Protein AF-0000000079014232 (afdb_homodimer)

Radius of gyration: 17.95 Å; Cα contacts (8 Å, |Δi|>4): 578; chains: 2; bounding box: 44×47×34 Å

Nearest PDB structures (foldseek):
  1jb4-assembly1_B  TM=9.261E-01  e=1.250E-11  Rattus norvegicus
  1jb5-assembly1_B  TM=9.280E-01  e=1.569E-11  Rattus norvegicus
  1jb2-assembly1_B  TM=9.301E-01  e=1.758E-11  Rattus norvegicus
  1ar0-assembly1_B  TM=9.435E-01  e=3.287E-11  Rattus norvegicus
  1ask-assembly1_B  TM=9.473E-01  e=4.126E-11  Rattus norvegicus

Organism: Lymnaea stagnalis (NCBI:txid6523)

Structure (mmCIF, N/CA/C/O backbone):
data_AF-0000000079014232-model_v1
#
loop_
_entity.id
_entity.type
_entity.pdbx_description
1 polymer 'Nuclear transport factor 2'
#
loop_
_atom_site.group_PDB
_atom_site.id
_atom_site.type_symbol
_atom_site.label_atom_id
_atom_site.label_alt_id
_atom_site.label_comp_id
_atom_site.label_asym_id
_atom_site.label_entity_id
_atom_site.label_seq_id
_atom_site.pdbx_PDB_ins_code
_atom_site.Cartn_x
_atom_site.Cartn_y
_atom_site.Cartn_z
_atom_site.occupancy
_atom_site.B_iso_or_equiv
_atom_site.auth_seq_id
_atom_site.auth_comp_id
_atom_site.auth_asym_id
_atom_site.auth_atom_id
_atom_site.pdbx_PDB_model_num
ATOM 1 N N . MET A 1 1 ? 18.109 -5.434 8.656 1 91.31 1 MET A N 1
ATOM 2 C CA . MET A 1 1 ? 16.719 -5 8.82 1 91.31 1 MET A CA 1
ATOM 3 C C . MET A 1 1 ? 16.438 -4.629 10.273 1 91.31 1 MET A C 1
ATOM 5 O O . MET A 1 1 ? 16.953 -5.258 11.195 1 91.31 1 MET A O 1
ATOM 9 N N . ASN A 1 2 ? 15.672 -3.492 10.531 1 93.56 2 ASN A N 1
ATOM 10 C CA . ASN A 1 2 ? 15.328 -3.047 11.883 1 93.56 2 ASN A CA 1
ATOM 11 C C . ASN A 1 2 ? 14.344 -4.004 12.555 1 93.56 2 ASN A C 1
ATOM 13 O O . ASN A 1 2 ? 13.227 -4.191 12.07 1 93.56 2 ASN A O 1
ATOM 17 N N . PRO A 1 3 ? 14.758 -4.602 13.609 1 95.19 3 PRO A N 1
ATOM 18 C CA . PRO A 1 3 ? 13.875 -5.594 14.227 1 95.19 3 PRO A CA 1
ATOM 19 C C . PRO A 1 3 ? 12.633 -4.965 14.852 1 95.19 3 PRO A C 1
ATOM 21 O O . PRO A 1 3 ? 11.664 -5.672 15.156 1 95.19 3 PRO A O 1
ATOM 24 N N . ASN A 1 4 ? 12.609 -3.654 15.086 1 97.25 4 ASN A N 1
ATOM 25 C CA . ASN A 1 4 ? 11.484 -2.969 15.711 1 97.25 4 ASN A CA 1
ATOM 26 C C . ASN A 1 4 ? 10.555 -2.348 14.672 1 97.25 4 ASN A C 1
ATOM 28 O O . ASN A 1 4 ? 9.82 -1.407 14.977 1 97.25 4 ASN A O 1
ATOM 32 N N . PHE A 1 5 ? 10.656 -2.857 13.422 1 98.19 5 PHE A N 1
ATOM 33 C CA . PHE A 1 5 ? 9.953 -2.254 12.297 1 98.19 5 PHE A CA 1
ATOM 34 C C . PHE A 1 5 ? 8.461 -2.139 12.594 1 98.19 5 PHE A C 1
ATOM 36 O O . PHE A 1 5 ? 7.828 -1.138 12.25 1 98.19 5 PHE A O 1
ATOM 43 N N . ASP A 1 6 ? 7.867 -3.166 13.234 1 98.38 6 ASP A N 1
ATOM 44 C CA . ASP A 1 6 ? 6.426 -3.205 13.461 1 98.38 6 ASP A CA 1
ATOM 45 C C . ASP A 1 6 ? 5.996 -2.121 14.445 1 98.38 6 ASP A C 1
ATOM 47 O O . ASP A 1 6 ? 5.039 -1.387 14.195 1 98.38 6 ASP A O 1
ATOM 51 N N . VAL A 1 7 ? 6.656 -1.997 15.555 1 98.19 7 VAL A N 1
ATOM 52 C CA . VAL A 1 7 ? 6.367 -0.986 16.562 1 98.19 7 VAL A CA 1
ATOM 53 C C . VAL A 1 7 ? 6.602 0.407 15.984 1 98.19 7 VAL A C 1
ATOM 55 O O . VAL A 1 7 ? 5.785 1.312 16.172 1 98.19 7 VAL A O 1
ATOM 58 N N . ILE A 1 8 ? 7.68 0.581 15.227 1 97.94 8 ILE A N 1
ATOM 59 C CA . ILE A 1 8 ? 8.016 1.855 14.609 1 97.94 8 ILE A CA 1
ATOM 60 C C . ILE A 1 8 ? 6.906 2.275 13.648 1 97.94 8 ILE A C 1
ATOM 62 O O . ILE A 1 8 ? 6.43 3.41 13.703 1 97.94 8 ILE A O 1
ATOM 66 N N . GLY A 1 9 ? 6.512 1.363 12.766 1 98.69 9 GLY A N 1
ATOM 67 C CA . GLY A 1 9 ? 5.465 1.672 11.812 1 98.69 9 GLY A CA 1
ATOM 68 C C . GLY A 1 9 ? 4.148 2.053 12.461 1 98.69 9 GLY A C 1
ATOM 69 O O . GLY A 1 9 ? 3.527 3.049 12.086 1 98.69 9 GLY A O 1
ATOM 70 N N . LYS A 1 10 ? 3.729 1.274 13.453 1 98.69 10 LYS A N 1
ATOM 71 C CA . LYS A 1 10 ? 2.449 1.504 14.117 1 98.69 10 LYS A CA 1
ATOM 72 C C . LYS A 1 10 ? 2.461 2.814 14.898 1 98.69 10 LYS A C 1
ATOM 74 O O . LYS A 1 10 ? 1.479 3.559 14.891 1 98.69 10 LYS A O 1
ATOM 79 N N . GLN A 1 11 ? 3.506 3.1 15.531 1 98.25 11 GLN A N 1
ATOM 80 C CA . GLN A 1 11 ? 3.641 4.367 16.234 1 98.25 11 GLN A CA 1
ATOM 81 C C . GLN A 1 11 ? 3.646 5.547 15.273 1 98.25 11 GLN A C 1
ATOM 83 O O . GLN A 1 11 ? 3.021 6.574 15.531 1 98.25 11 GLN A O 1
ATOM 88 N N . PHE A 1 12 ? 4.391 5.387 14.188 1 98.56 12 PHE A N 1
ATOM 89 C CA . PHE A 1 12 ? 4.414 6.414 13.156 1 98.56 12 PHE A CA 1
ATOM 90 C C . PHE A 1 12 ? 3.004 6.73 12.672 1 98.56 12 PHE A C 1
ATOM 92 O O . PHE A 1 12 ? 2.631 7.898 12.555 1 98.56 12 PHE A O 1
ATOM 99 N N . VAL A 1 13 ? 2.229 5.695 12.375 1 98.75 13 VAL A N 1
ATOM 100 C CA . VAL A 1 13 ? 0.882 5.855 11.836 1 98.75 13 VAL A CA 1
ATOM 101 C C . VAL A 1 13 ? 0.023 6.645 12.82 1 98.75 13 VAL A C 1
ATOM 103 O O . VAL A 1 13 ? -0.701 7.562 12.43 1 98.75 13 VAL A O 1
ATOM 106 N N . GLU A 1 14 ? 0.095 6.281 14.031 1 98 14 GLU A N 1
ATOM 107 C CA . GLU A 1 14 ? -0.649 6.992 15.07 1 98 14 GLU A CA 1
ATOM 108 C C . GLU A 1 14 ? -0.283 8.469 15.094 1 98 14 GLU A C 1
ATOM 110 O O . GLU A 1 14 ? -1.164 9.336 15.141 1 98 14 GLU A O 1
ATOM 115 N N . GLN A 1 15 ? 0.944 8.734 15.062 1 97.44 15 GLN A N 1
ATOM 11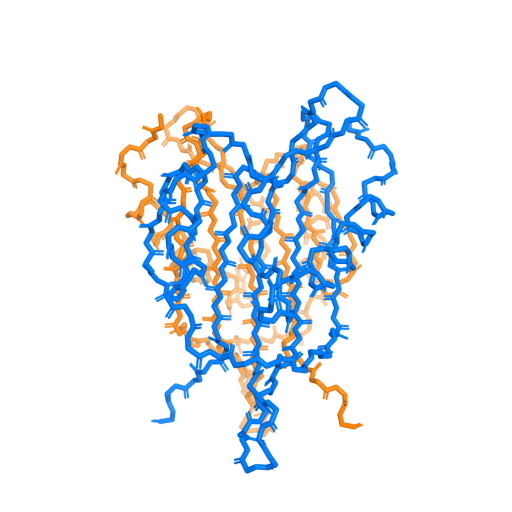6 C CA . GLN A 1 15 ? 1.413 10.117 15.094 1 97.44 15 GLN A CA 1
ATOM 117 C C . GLN A 1 15 ? 0.99 10.867 13.836 1 97.44 15 GLN A C 1
ATOM 119 O O . GLN A 1 15 ? 0.546 12.016 13.914 1 97.44 15 GLN A O 1
ATOM 124 N N . TYR A 1 16 ? 1.216 10.258 12.758 1 98.62 16 TYR A N 1
ATOM 125 C CA . TYR A 1 16 ? 0.914 10.883 11.477 1 98.62 16 TYR A CA 1
ATOM 126 C C . TYR A 1 16 ? -0.537 11.352 11.422 1 98.62 16 TYR A C 1
ATOM 128 O O . TYR A 1 16 ? -0.81 12.523 11.141 1 98.62 16 TYR A O 1
ATOM 136 N N . TYR A 1 17 ? -1.446 10.453 11.727 1 98.12 17 TYR A N 1
ATOM 137 C CA . TYR A 1 17 ? -2.855 10.797 11.57 1 98.12 17 TYR A CA 1
ATOM 138 C C . TYR A 1 17 ? -3.309 11.758 12.664 1 98.12 17 TYR A C 1
ATOM 140 O O . TYR A 1 17 ? -4.238 12.539 12.461 1 98.12 17 TYR A O 1
ATOM 148 N N . CYS A 1 18 ? -2.68 11.633 13.852 1 97.25 18 CYS A N 1
ATOM 149 C CA . CYS A 1 18 ? -2.963 12.609 14.891 1 97.25 18 CYS A CA 1
ATOM 150 C C . CYS A 1 18 ? -2.766 14.031 14.375 1 97.25 18 CYS A C 1
ATOM 152 O O . CYS A 1 18 ? -3.541 14.93 14.703 1 97.25 18 CYS A O 1
ATOM 154 N N . VAL A 1 19 ? -1.772 14.273 13.586 1 97.19 19 VAL A N 1
ATOM 155 C CA . VAL A 1 19 ? -1.47 15.578 13.008 1 97.19 19 VAL A CA 1
ATOM 156 C C . VAL A 1 19 ? -2.336 15.82 11.773 1 97.19 19 VAL A C 1
ATOM 158 O O . VAL A 1 19 ? -3.045 16.828 11.695 1 97.19 19 VAL A O 1
ATOM 161 N N . PHE A 1 20 ? -2.416 14.914 10.875 1 97.44 20 PHE A N 1
ATOM 162 C CA . PHE A 1 20 ? -3.051 15.07 9.57 1 97.44 20 PHE A CA 1
ATOM 163 C C . PHE A 1 20 ? -4.543 15.336 9.727 1 97.44 20 PHE A C 1
ATOM 165 O O . PHE A 1 20 ? -5.121 16.125 8.961 1 97.44 20 PHE A O 1
ATOM 172 N N . ASP A 1 21 ? -5.168 14.68 10.656 1 96 21 ASP A N 1
ATOM 173 C CA . ASP A 1 21 ? -6.625 14.703 10.734 1 96 21 ASP A CA 1
ATOM 174 C C . ASP A 1 21 ? -7.121 16 11.375 1 96 21 ASP A C 1
ATOM 176 O O . ASP A 1 21 ? -8.312 16.312 11.328 1 96 21 ASP A O 1
ATOM 180 N N . ASN A 1 22 ? -6.207 16.703 11.984 1 94.56 22 ASN A N 1
ATOM 181 C CA . ASN A 1 22 ? -6.531 18 12.57 1 94.56 22 ASN A CA 1
ATOM 182 C C . ASN A 1 22 ? -6.227 19.141 11.602 1 94.56 22 ASN A C 1
ATOM 184 O O . ASN A 1 22 ? -5.059 19.453 11.352 1 94.56 22 ASN A O 1
ATOM 188 N N . LYS A 1 23 ? -7.254 19.828 11.156 1 92.88 23 LYS A N 1
ATOM 189 C CA . LYS A 1 23 ? -7.121 20.875 10.141 1 92.88 23 LYS A CA 1
ATOM 190 C C . LYS A 1 23 ? -6.148 21.953 10.594 1 92.88 23 LYS A C 1
ATOM 192 O O . LYS A 1 23 ? -5.359 22.453 9.789 1 92.88 23 LYS A O 1
ATOM 197 N N . GLU A 1 24 ? -6.152 22.328 11.82 1 93.75 24 GLU A N 1
ATOM 198 C CA . GLU A 1 24 ? -5.363 23.438 12.344 1 93.75 24 GLU A CA 1
ATOM 199 C C . GLU A 1 24 ? -3.869 23.156 12.234 1 93.75 24 GLU A C 1
ATOM 201 O O . GLU A 1 24 ? -3.064 24.078 12.102 1 93.75 24 GLU A O 1
ATOM 206 N N . ILE A 1 25 ? -3.488 21.891 12.266 1 95.25 25 ILE A N 1
ATOM 207 C CA . ILE A 1 25 ? -2.062 21.578 12.297 1 95.25 25 ILE A CA 1
ATOM 208 C C . ILE A 1 25 ? -1.721 20.625 11.156 1 95.25 25 ILE A C 1
ATOM 210 O O . ILE A 1 25 ? -0.58 20.172 11.039 1 95.25 25 ILE A O 1
ATOM 214 N N . ARG A 1 26 ? -2.578 20.312 10.219 1 96.25 26 ARG A N 1
ATOM 215 C CA . ARG A 1 26 ? -2.406 19.344 9.148 1 96.25 26 ARG A CA 1
ATOM 216 C C . ARG A 1 26 ? -1.163 19.656 8.312 1 96.25 26 ARG A C 1
ATOM 218 O O . ARG A 1 26 ? -0.419 18.75 7.941 1 96.25 26 ARG A O 1
ATOM 225 N N . GLY A 1 27 ? -0.954 20.875 8.078 1 94.38 27 GLY A N 1
ATOM 226 C CA . GLY A 1 27 ? 0.2 21.266 7.285 1 94.38 27 GLY A CA 1
ATOM 227 C C . GLY A 1 27 ? 1.521 20.859 7.906 1 94.38 27 GLY A C 1
ATOM 228 O O . GLY A 1 27 ? 2.531 20.734 7.211 1 94.38 27 GLY A O 1
ATOM 229 N N . GLN A 1 28 ? 1.52 20.578 9.227 1 95.12 28 GLN A N 1
ATOM 230 C CA . GLN A 1 28 ? 2.734 20.234 9.953 1 95.12 28 GLN A CA 1
ATOM 231 C C . GLN A 1 28 ? 3.213 18.828 9.602 1 95.12 28 GLN A C 1
ATOM 233 O O . GLN A 1 28 ? 4.348 18.469 9.898 1 95.12 28 GLN A O 1
ATOM 238 N N . VAL A 1 29 ? 2.383 18 8.93 1 97.31 29 VAL A N 1
ATOM 239 C CA . VAL A 1 29 ? 2.838 16.672 8.57 1 97.31 29 VAL A CA 1
ATOM 240 C C . VAL A 1 29 ? 4.012 16.766 7.598 1 97.31 29 VAL A C 1
ATOM 242 O O . VAL A 1 29 ? 4.789 15.82 7.453 1 97.31 29 VAL A O 1
ATOM 245 N N . ALA A 1 30 ? 4.125 17.891 6.898 1 96.44 30 ALA A N 1
ATOM 246 C CA . ALA A 1 30 ? 5.168 18.078 5.891 1 96.44 30 ALA A CA 1
ATOM 247 C C . ALA A 1 30 ? 6.555 17.859 6.484 1 96.44 30 ALA A C 1
ATOM 249 O O . ALA A 1 30 ? 7.461 17.375 5.801 1 96.44 30 ALA A O 1
ATOM 250 N N . VAL A 1 31 ? 6.75 18.172 7.727 1 95.12 31 VAL A N 1
ATOM 251 C CA . VAL A 1 31 ? 8.055 18.078 8.367 1 95.12 31 VAL A CA 1
ATOM 252 C C . VAL A 1 31 ? 8.461 16.625 8.516 1 95.12 31 VAL A C 1
ATOM 254 O O . VAL A 1 31 ? 9.633 16.312 8.734 1 95.12 31 VAL A O 1
ATOM 257 N N . MET A 1 32 ? 7.5 15.672 8.406 1 97.81 32 MET A N 1
ATOM 258 C CA . MET A 1 32 ? 7.777 14.242 8.516 1 97.81 32 MET A CA 1
ATOM 259 C C . MET A 1 32 ? 8.359 13.703 7.211 1 97.81 32 MET A C 1
ATOM 261 O O . MET A 1 32 ? 8.883 12.586 7.172 1 97.81 32 MET A O 1
ATOM 265 N N . TYR A 1 33 ? 8.281 14.469 6.148 1 98.44 33 TYR A N 1
ATOM 266 C CA . TYR A 1 33 ? 8.734 14.031 4.832 1 98.44 33 TYR A CA 1
ATOM 267 C C . TYR A 1 33 ? 10.188 14.43 4.602 1 98.44 33 TYR A C 1
ATOM 269 O O . TYR A 1 33 ? 10.648 15.453 5.109 1 98.44 33 TYR A O 1
ATOM 277 N N . HIS A 1 34 ? 10.875 13.57 3.895 1 97.19 34 HIS A N 1
ATOM 278 C CA . HIS A 1 34 ? 12.188 14 3.439 1 97.19 34 HIS A CA 1
ATOM 279 C C . HIS A 1 34 ? 12.102 15.312 2.666 1 97.19 34 HIS A C 1
ATOM 281 O O . HIS A 1 34 ? 11.234 15.469 1.804 1 97.19 34 HIS A O 1
ATOM 287 N N . PRO A 1 35 ? 13 16.188 2.91 1 95.12 35 PRO A N 1
ATOM 288 C CA . PRO A 1 35 ? 12.844 17.562 2.396 1 95.12 35 PRO A CA 1
ATOM 289 C C . PRO A 1 35 ? 12.812 17.609 0.872 1 95.12 35 PRO A C 1
ATOM 291 O O . PRO A 1 35 ? 12 18.328 0.291 1 95.12 35 PRO A O 1
ATOM 294 N N . SER A 1 36 ? 13.68 16.844 0.201 1 95.5 36 SER A N 1
ATOM 295 C CA . SER A 1 36 ? 13.805 17.016 -1.243 1 95.5 36 SER A CA 1
ATOM 296 C C . SER A 1 36 ? 13.328 15.773 -1.989 1 95.5 36 SER A C 1
ATOM 298 O O . SER A 1 36 ? 12.828 15.875 -3.111 1 95.5 36 SER A O 1
ATOM 300 N N . GLU A 1 37 ? 13.367 14.602 -1.36 1 95.5 37 GLU A N 1
ATOM 301 C CA . GLU A 1 37 ? 13.227 13.375 -2.137 1 95.5 37 GLU A CA 1
ATOM 302 C C . GLU A 1 37 ? 11.859 12.734 -1.908 1 95.5 37 GLU A C 1
ATOM 304 O O . GLU A 1 37 ? 11.516 11.75 -2.568 1 95.5 37 GLU A O 1
ATOM 309 N N . ALA A 1 38 ? 11.109 13.211 -0.944 1 98.06 38 ALA A N 1
ATOM 310 C CA . ALA A 1 38 ? 9.828 12.578 -0.638 1 98.06 38 ALA A CA 1
ATOM 311 C C . ALA A 1 38 ? 8.859 12.695 -1.815 1 98.06 38 ALA A C 1
ATOM 313 O O . ALA A 1 38 ? 8.805 13.734 -2.477 1 98.06 38 ALA A O 1
ATOM 314 N N . LEU A 1 39 ? 8.156 11.648 -2.07 1 98.56 39 LEU A N 1
ATOM 315 C CA . LEU A 1 39 ? 7.117 11.609 -3.096 1 98.56 39 LEU A CA 1
ATOM 316 C C . LEU A 1 39 ? 5.762 11.281 -2.482 1 98.56 39 LEU A C 1
ATOM 318 O O . LEU A 1 39 ? 5.613 10.273 -1.788 1 98.56 39 LEU A O 1
ATOM 322 N N . LEU A 1 40 ? 4.797 12.148 -2.682 1 98.62 40 LEU A N 1
ATOM 323 C CA . LEU A 1 40 ? 3.408 11.922 -2.295 1 98.62 40 LEU A CA 1
ATOM 324 C C . LEU A 1 40 ? 2.529 11.711 -3.523 1 98.62 40 LEU A C 1
ATOM 326 O O . LEU A 1 40 ? 2.609 12.477 -4.488 1 98.62 40 LEU A O 1
ATOM 330 N N . THR A 1 41 ? 1.812 10.641 -3.615 1 98.81 41 THR A N 1
ATOM 331 C CA . THR A 1 41 ? 0.664 10.484 -4.504 1 98.81 41 THR A CA 1
ATOM 332 C C . THR A 1 41 ? -0.642 10.562 -3.717 1 98.81 41 THR A C 1
ATOM 334 O O . THR A 1 41 ? -0.92 9.695 -2.881 1 98.81 41 THR A O 1
ATOM 337 N N . PHE A 1 42 ? -1.373 11.641 -3.934 1 98.12 42 PHE A N 1
ATOM 338 C CA . PHE A 1 42 ? -2.645 11.859 -3.252 1 98.12 42 PHE A CA 1
ATOM 339 C C . PHE A 1 42 ? -3.805 11.797 -4.238 1 98.12 42 PHE A C 1
ATOM 341 O O . PHE A 1 42 ? -3.984 12.703 -5.055 1 98.12 42 PHE A O 1
ATOM 348 N N . GLU A 1 43 ? -4.57 10.695 -4.184 1 96.75 43 GLU A N 1
ATOM 349 C CA . GLU A 1 43 ? -5.691 10.484 -5.098 1 96.75 43 GLU A CA 1
ATOM 350 C C . GLU A 1 43 ? -5.254 10.617 -6.551 1 96.75 43 GLU A C 1
ATOM 352 O O . GLU A 1 43 ? -5.91 11.289 -7.344 1 96.75 43 GLU A O 1
ATOM 357 N N . GLY A 1 44 ? -4.082 10.023 -6.777 1 97.44 44 GLY A N 1
ATOM 358 C CA . GLY A 1 44 ? -3.617 9.922 -8.148 1 97.44 44 GLY A CA 1
ATOM 359 C C . GLY A 1 44 ? -2.729 11.078 -8.562 1 97.44 44 GLY A C 1
ATOM 360 O O . GLY A 1 44 ? -2.055 11.016 -9.594 1 97.44 44 GLY A O 1
ATOM 361 N N . GLN A 1 45 ? -2.676 12.133 -7.801 1 97.81 45 GLN A N 1
ATOM 362 C CA . GLN A 1 45 ? -1.827 13.281 -8.102 1 97.81 45 GLN A CA 1
ATOM 363 C C . GLN A 1 45 ? -0.493 13.188 -7.371 1 97.81 45 GLN A C 1
ATOM 365 O O . GLN A 1 45 ? -0.456 12.891 -6.172 1 97.81 45 GLN A O 1
ATOM 370 N N . GLN A 1 46 ? 0.537 13.539 -8.117 1 98.06 46 GLN A N 1
ATOM 371 C CA . GLN A 1 46 ? 1.87 13.352 -7.551 1 98.06 46 GLN A CA 1
ATOM 372 C C . GLN A 1 46 ? 2.498 14.688 -7.16 1 98.06 46 GLN A C 1
ATOM 374 O O . GLN A 1 46 ? 2.355 15.68 -7.875 1 98.06 46 GLN A O 1
ATOM 379 N N . PHE A 1 47 ? 3.201 14.688 -6.027 1 98.06 47 PHE A N 1
ATOM 380 C CA . PHE A 1 47 ? 3.92 15.828 -5.473 1 98.06 47 PHE A CA 1
ATOM 381 C C . PHE A 1 47 ? 5.289 15.406 -4.957 1 98.06 47 PHE A C 1
ATOM 383 O O . PHE A 1 47 ? 5.43 14.344 -4.359 1 98.06 47 PHE A O 1
ATOM 390 N N . GLN A 1 48 ? 6.211 16.203 -5.188 1 97.12 48 GLN A N 1
ATOM 391 C CA . GLN A 1 48 ? 7.559 15.883 -4.734 1 97.12 48 GLN A CA 1
ATOM 392 C C . GLN A 1 48 ? 8.133 17 -3.877 1 97.12 48 GLN A C 1
ATOM 394 O O . GLN A 1 48 ? 8.047 18.172 -4.242 1 97.12 48 GLN A O 1
ATOM 399 N N . GLY A 1 49 ? 8.695 16.578 -2.76 1 96.81 49 GLY A N 1
ATOM 400 C CA . GLY A 1 49 ? 9.344 17.531 -1.886 1 96.81 49 GLY A CA 1
ATOM 401 C C . GLY A 1 49 ? 8.398 18.172 -0.893 1 96.81 49 GLY A C 1
ATOM 402 O O . GLY A 1 49 ? 7.191 18.25 -1.138 1 96.81 49 GLY A O 1
ATOM 403 N N . ILE A 1 50 ? 8.984 18.688 0.129 1 96.69 50 ILE A N 1
ATOM 404 C CA . ILE A 1 50 ? 8.234 19.156 1.286 1 96.69 50 ILE A CA 1
ATOM 405 C C . ILE A 1 50 ? 7.379 20.359 0.892 1 96.69 50 ILE A C 1
ATOM 407 O O . ILE A 1 50 ? 6.266 20.531 1.394 1 96.69 50 ILE A O 1
ATOM 411 N N . GLU A 1 51 ? 7.902 21.25 0.04 1 96.31 51 GLU A N 1
ATOM 412 C CA . GLU A 1 51 ? 7.156 22.453 -0.338 1 96.31 51 GLU A CA 1
ATOM 413 C C . GLU A 1 51 ? 5.871 22.078 -1.081 1 96.31 51 GLU A C 1
ATOM 415 O O . GLU A 1 51 ? 4.789 22.562 -0.734 1 96.31 51 GLU A O 1
ATOM 420 N N . ALA A 1 52 ? 6.016 21.266 -2.098 1 97.31 52 ALA A N 1
ATOM 421 C CA . ALA A 1 52 ? 4.852 20.844 -2.873 1 97.31 52 ALA A CA 1
ATOM 422 C C . ALA A 1 52 ? 3.859 20.078 -1.999 1 97.31 52 ALA A C 1
ATOM 424 O O . ALA A 1 52 ? 2.646 20.266 -2.127 1 97.31 52 ALA A O 1
ATOM 425 N N . ILE A 1 53 ? 4.359 19.219 -1.102 1 97.75 53 ILE A N 1
ATOM 426 C CA . ILE A 1 53 ? 3.52 18.406 -0.224 1 97.75 53 ILE A CA 1
ATOM 427 C C . ILE A 1 53 ? 2.791 19.312 0.77 1 97.7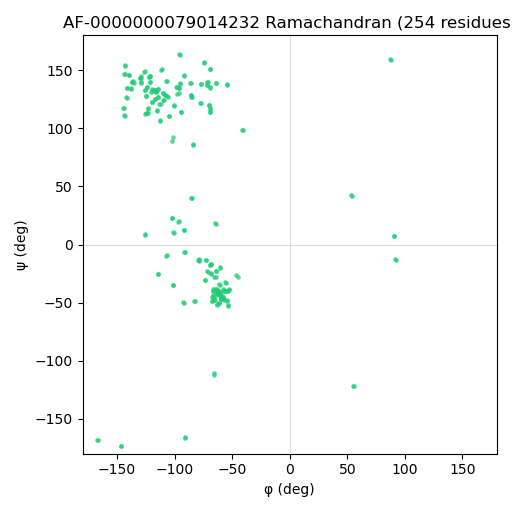5 53 ILE A C 1
ATOM 429 O O . ILE A 1 53 ? 1.583 19.172 0.975 1 97.75 53 ILE A O 1
ATOM 433 N N . ALA A 1 54 ? 3.486 20.25 1.362 1 96.38 54 ALA A N 1
ATOM 434 C CA . ALA A 1 54 ? 2.877 21.219 2.285 1 96.38 54 ALA A CA 1
ATOM 435 C C . ALA A 1 54 ? 1.758 22 1.604 1 96.38 54 ALA A C 1
ATOM 437 O O . ALA A 1 54 ? 0.688 22.188 2.186 1 96.38 54 ALA A O 1
ATOM 438 N N . GLU A 1 55 ? 2.035 22.438 0.409 1 96.06 55 GLU A N 1
ATOM 439 C CA . GLU A 1 55 ? 1.026 23.188 -0.339 1 96.06 55 GLU A CA 1
ATOM 440 C C . GLU A 1 55 ? -0.214 22.328 -0.594 1 96.06 55 GLU A C 1
ATOM 442 O O . GLU A 1 55 ? -1.341 22.812 -0.456 1 96.06 55 GLU A O 1
ATOM 447 N N . LYS A 1 56 ? -0.003 21.125 -0.959 1 96.44 56 LYS A N 1
ATOM 448 C CA . LYS A 1 56 ? -1.138 20.219 -1.177 1 96.44 56 LYS A CA 1
ATOM 449 C C . LYS A 1 56 ? -1.956 20.062 0.1 1 96.44 56 LYS A C 1
ATOM 451 O O . LYS A 1 56 ? -3.188 20.078 0.061 1 96.44 56 LYS A O 1
ATOM 456 N N . MET A 1 57 ? -1.33 19.922 1.269 1 95.25 57 MET A N 1
ATOM 457 C CA . MET A 1 57 ? -2.008 19.719 2.547 1 95.25 57 MET A CA 1
ATOM 458 C C . MET A 1 57 ? -2.908 20.906 2.869 1 95.25 57 MET A C 1
ATOM 460 O O . MET A 1 57 ? -3.992 20.734 3.43 1 95.25 57 MET A O 1
ATOM 464 N N . LYS A 1 58 ? -2.455 22.031 2.453 1 92.12 58 LYS A N 1
ATOM 465 C CA . LYS A 1 58 ? -3.201 23.25 2.734 1 92.12 58 LYS A CA 1
ATOM 466 C C . LYS A 1 58 ? -4.473 23.328 1.896 1 92.12 58 LYS A C 1
ATOM 468 O O . LYS A 1 58 ? -5.426 24.016 2.262 1 92.12 58 LYS A O 1
ATOM 473 N N . THR A 1 59 ? -4.445 22.625 0.833 1 92.69 59 THR A N 1
ATOM 474 C CA . THR A 1 59 ? -5.562 22.75 -0.096 1 92.69 59 THR A CA 1
ATOM 475 C C . THR A 1 59 ? -6.641 21.719 0.213 1 92.69 59 THR A C 1
ATOM 477 O O . THR A 1 59 ? -7.707 21.734 -0.406 1 92.69 59 THR A O 1
ATOM 480 N N . ILE A 1 60 ? -6.395 20.844 1.094 1 90.44 60 ILE A N 1
ATOM 481 C CA . ILE A 1 60 ? -7.395 19.828 1.444 1 90.44 60 ILE A CA 1
ATOM 482 C C . ILE A 1 60 ? -8.555 20.5 2.182 1 90.44 60 ILE A C 1
ATOM 484 O O . ILE A 1 60 ? -8.383 21 3.295 1 90.44 60 ILE A O 1
ATOM 488 N N . PRO A 1 61 ? -9.75 20.516 1.587 1 85.12 61 PRO A N 1
ATOM 489 C CA . PRO A 1 61 ? -10.891 21.266 2.137 1 85.12 61 PRO A CA 1
ATOM 490 C C . PRO A 1 61 ? -11.664 20.469 3.184 1 85.12 61 PRO A C 1
ATOM 492 O O . PRO A 1 61 ? -12.891 20.344 3.09 1 85.12 61 PRO A O 1
ATOM 495 N N . ILE A 1 62 ? -11.055 19.781 3.994 1 86.75 62 ILE A N 1
ATOM 496 C CA . ILE A 1 62 ? -11.688 18.984 5.035 1 86.75 62 ILE A CA 1
ATOM 497 C C . ILE A 1 62 ? -11.312 19.531 6.41 1 86.75 62 ILE A C 1
ATOM 499 O O . ILE A 1 62 ? -10.141 19.812 6.672 1 86.75 62 ILE A O 1
ATOM 503 N N . ASP A 1 63 ? -12.281 19.766 7.129 1 87.19 63 ASP A N 1
ATOM 504 C CA . ASP A 1 63 ? -12 20.188 8.5 1 87.19 63 ASP A CA 1
ATOM 505 C C . ASP A 1 63 ? -11.344 19.062 9.305 1 87.19 63 ASP A C 1
ATOM 507 O O . ASP A 1 63 ? -10.273 18.578 8.938 1 87.19 63 ASP A O 1
ATOM 511 N N . ASN A 1 64 ? -12.102 18.578 10.273 1 87.69 64 ASN A N 1
ATOM 512 C CA . ASN A 1 64 ? -11.562 17.469 11.055 1 87.69 64 ASN A CA 1
ATOM 513 C C . ASN A 1 64 ? -12.055 16.125 10.523 1 87.69 64 ASN A C 1
ATOM 515 O O . ASN A 1 64 ? -13.227 15.977 10.164 1 87.69 64 ASN A O 1
ATOM 519 N N . MET A 1 65 ? -11.039 15.32 10.367 1 90.81 65 MET A N 1
ATOM 520 C CA . MET A 1 65 ? -11.336 13.984 9.859 1 90.81 65 MET A CA 1
ATOM 521 C C . MET A 1 65 ? -11.398 12.977 10.992 1 90.81 65 MET A C 1
ATOM 523 O O . MET A 1 65 ? -10.57 13 11.906 1 90.81 65 MET A O 1
ATOM 527 N N . PHE A 1 66 ? -12.422 12.164 10.906 1 93 66 PHE A N 1
ATOM 528 C CA . PHE A 1 66 ? -12.516 11.016 11.805 1 93 66 PHE A CA 1
ATOM 529 C C . PHE A 1 66 ? -12.07 9.742 11.102 1 93 66 PHE A C 1
ATOM 531 O O . PHE A 1 66 ? -12.648 9.352 10.086 1 93 66 PHE A O 1
ATOM 538 N N . ARG A 1 67 ? -11.062 9.188 11.688 1 95.19 67 ARG A N 1
ATOM 539 C CA . ARG A 1 67 ? -10.445 8.031 11.047 1 95.19 67 ARG A CA 1
ATOM 540 C C . ARG A 1 67 ? -10.5 6.809 11.961 1 95.19 67 ARG A C 1
ATOM 542 O O . ARG A 1 67 ? -10.289 6.922 13.164 1 95.19 67 ARG A O 1
ATOM 549 N N . GLN A 1 68 ? -10.938 5.738 11.414 1 95.56 68 GLN A N 1
ATOM 550 C CA . GLN A 1 68 ? -10.82 4.426 12.047 1 95.56 68 GLN A CA 1
ATOM 551 C C . GLN A 1 68 ? -9.859 3.527 11.281 1 95.56 68 GLN A C 1
ATOM 553 O O . GLN A 1 68 ? -10.07 3.248 10.102 1 95.56 68 GLN A O 1
ATOM 558 N N . ILE A 1 69 ? -8.844 3.102 11.984 1 97.62 69 ILE A N 1
ATOM 559 C CA . ILE A 1 69 ? -7.859 2.23 11.352 1 97.62 69 ILE A CA 1
ATOM 560 C C . ILE A 1 69 ? -8.328 0.778 11.438 1 97.62 69 ILE A C 1
ATOM 562 O O . ILE A 1 69 ? -8.711 0.307 12.516 1 97.62 69 ILE A O 1
ATOM 566 N N . THR A 1 70 ? -8.359 0.075 10.375 1 97.5 70 THR A N 1
ATOM 567 C CA . THR A 1 70 ? -8.719 -1.338 10.344 1 97.5 70 THR A CA 1
ATOM 568 C C . THR A 1 70 ? -7.477 -2.217 10.477 1 97.5 70 THR A C 1
ATOM 570 O O . THR A 1 70 ? -7.449 -3.143 11.289 1 97.5 70 THR A O 1
ATOM 573 N N . THR A 1 71 ? -6.453 -2 9.711 1 98.12 71 THR A N 1
ATOM 574 C CA . THR A 1 71 ? -5.219 -2.773 9.773 1 98.12 71 THR A CA 1
ATOM 575 C C . THR A 1 71 ? -4.008 -1.881 9.531 1 98.12 71 THR A C 1
ATOM 577 O O . THR A 1 71 ? -4.105 -0.867 8.836 1 98.12 71 THR A O 1
ATOM 580 N N . ILE A 1 72 ? -2.918 -2.166 10.141 1 98.75 72 ILE A N 1
ATOM 581 C CA . ILE A 1 72 ? -1.58 -1.66 9.852 1 98.75 72 ILE A CA 1
ATOM 582 C C . ILE A 1 72 ? -0.621 -2.828 9.633 1 98.75 72 ILE A C 1
ATOM 584 O O . ILE A 1 72 ? -0.386 -3.625 10.547 1 98.75 72 ILE A O 1
ATOM 588 N N . ASP A 1 73 ? -0.119 -3.012 8.438 1 98.88 73 ASP A N 1
ATOM 589 C CA . ASP A 1 73 ? 0.887 -4.023 8.133 1 98.88 73 ASP A CA 1
ATOM 590 C C . ASP A 1 73 ? 2.246 -3.385 7.855 1 98.88 73 ASP A C 1
ATOM 592 O O . ASP A 1 73 ? 2.352 -2.463 7.047 1 98.88 73 ASP A O 1
ATOM 596 N N . CYS A 1 74 ? 3.262 -3.879 8.547 1 98.88 74 CYS A N 1
ATOM 597 C CA . CYS A 1 74 ? 4.602 -3.322 8.391 1 98.88 74 CYS A CA 1
ATOM 598 C C . CYS A 1 74 ? 5.59 -4.391 7.949 1 98.88 74 CYS A C 1
ATOM 600 O O . CYS A 1 74 ? 5.477 -5.551 8.352 1 98.88 74 CYS A O 1
ATOM 602 N N . GLN A 1 75 ? 6.492 -4.031 7.145 1 98.81 75 GLN A N 1
ATOM 603 C CA . GLN A 1 75 ? 7.648 -4.84 6.773 1 98.81 75 GLN A CA 1
ATOM 604 C C . GLN A 1 75 ? 8.945 -4.043 6.91 1 98.81 75 GLN A C 1
ATOM 606 O O . GLN A 1 75 ? 8.984 -2.854 6.594 1 98.81 75 GLN A O 1
ATOM 611 N N . PRO A 1 76 ? 9.984 -4.688 7.328 1 98.5 76 PRO A N 1
ATOM 612 C CA . PRO A 1 76 ? 11.281 -4.008 7.363 1 98.5 76 PRO A CA 1
ATOM 613 C C . PRO A 1 76 ? 11.922 -3.893 5.98 1 98.5 76 PRO A C 1
ATOM 615 O O . PRO A 1 76 ? 11.812 -4.812 5.168 1 98.5 76 PRO A O 1
ATOM 618 N N . THR A 1 77 ? 12.484 -2.775 5.703 1 97.25 77 THR A N 1
ATOM 619 C CA . THR A 1 77 ? 13.258 -2.643 4.477 1 97.25 77 THR A CA 1
ATOM 620 C C . THR A 1 77 ? 14.742 -2.871 4.75 1 97.25 77 THR A C 1
ATOM 622 O O . THR A 1 77 ? 15.18 -2.836 5.898 1 97.25 77 THR A O 1
ATOM 625 N N . MET A 1 78 ? 15.492 -3.1 3.717 1 93.25 78 MET A N 1
ATOM 626 C CA . MET A 1 78 ? 16.891 -3.508 3.832 1 93.25 78 MET A CA 1
ATOM 627 C C . MET A 1 78 ? 17.75 -2.371 4.379 1 93.25 78 MET A C 1
ATOM 629 O O . MET A 1 78 ? 18.781 -2.613 5.008 1 93.25 78 MET A O 1
ATOM 633 N N . ASP A 1 79 ? 17.375 -1.157 4.223 1 94.5 79 ASP A N 1
ATOM 634 C CA . ASP A 1 79 ? 18.156 -0.009 4.648 1 94.5 79 ASP A CA 1
ATOM 635 C C . ASP A 1 79 ? 17.781 0.425 6.066 1 94.5 79 ASP A C 1
ATOM 637 O O . ASP A 1 79 ? 18.125 1.528 6.492 1 94.5 79 ASP A O 1
ATOM 641 N N . GLY A 1 80 ? 17.047 -0.41 6.746 1 95.75 80 GLY A N 1
ATOM 642 C CA . GLY A 1 80 ? 16.688 -0.112 8.125 1 95.75 80 GLY A CA 1
ATOM 643 C C . GLY A 1 80 ? 15.383 0.66 8.25 1 95.75 80 GLY A C 1
ATOM 644 O O . GLY A 1 80 ? 15.031 1.117 9.336 1 95.75 80 GLY A O 1
ATOM 645 N N . GLY A 1 81 ? 14.711 0.812 7.152 1 97.88 81 GLY A N 1
ATOM 646 C CA . GLY A 1 81 ? 13.445 1.517 7.125 1 97.88 81 GLY A CA 1
ATOM 647 C C . GLY A 1 81 ? 12.25 0.603 7.336 1 97.88 81 GLY A C 1
ATOM 648 O O . GLY A 1 81 ? 12.391 -0.496 7.875 1 97.88 81 GLY A O 1
ATOM 649 N N . VAL A 1 82 ? 11.102 1.148 7.043 1 98.75 82 VAL A N 1
ATOM 650 C CA . VAL A 1 82 ? 9.852 0.417 7.238 1 98.75 82 VAL A CA 1
ATOM 651 C C . VAL A 1 82 ? 8.891 0.717 6.086 1 98.75 82 VAL A C 1
ATOM 653 O O . VAL A 1 82 ? 8.672 1.88 5.742 1 98.75 82 VAL A O 1
ATOM 656 N N . LEU A 1 83 ? 8.406 -0.308 5.434 1 98.88 83 LEU A N 1
ATOM 657 C CA . LEU A 1 83 ? 7.219 -0.227 4.582 1 98.88 83 LEU A CA 1
ATOM 658 C C . LEU A 1 83 ? 5.949 -0.388 5.406 1 98.88 83 LEU A C 1
ATOM 660 O O . LEU A 1 83 ? 5.824 -1.332 6.191 1 98.88 83 LEU A O 1
ATOM 664 N N . VAL A 1 84 ? 5.043 0.558 5.27 1 98.94 84 VAL A N 1
ATOM 665 C CA . VAL A 1 84 ? 3.814 0.562 6.059 1 98.94 84 VAL A CA 1
ATOM 666 C C . VAL A 1 84 ? 2.604 0.616 5.129 1 98.94 84 VAL A C 1
ATOM 668 O O . VAL A 1 84 ? 2.541 1.454 4.227 1 98.94 84 VAL A O 1
ATOM 671 N N . ASN A 1 85 ? 1.675 -0.264 5.285 1 98.88 85 ASN A N 1
ATOM 672 C CA . ASN A 1 85 ? 0.382 -0.204 4.613 1 98.88 85 ASN A CA 1
ATOM 673 C C . ASN A 1 85 ? -0.764 -0.061 5.609 1 98.88 85 ASN A C 1
ATOM 675 O O . ASN A 1 85 ? -0.885 -0.859 6.543 1 98.88 85 ASN A O 1
ATOM 679 N N . VAL A 1 86 ? -1.55 0.944 5.41 1 98.81 86 VAL A N 1
ATOM 680 C CA . VAL A 1 86 ? -2.67 1.233 6.297 1 98.81 86 VAL A CA 1
ATOM 681 C C . VAL A 1 86 ? -3.986 1.086 5.535 1 98.81 86 VAL A C 1
ATOM 683 O O . VAL A 1 86 ? -4.129 1.604 4.426 1 98.81 86 VAL A O 1
ATOM 686 N N . ILE A 1 87 ? -4.918 0.383 6.09 1 98.38 87 ILE A N 1
ATOM 687 C CA . ILE A 1 87 ? -6.297 0.308 5.613 1 98.38 87 ILE A CA 1
ATOM 688 C C . ILE A 1 87 ? -7.242 0.815 6.699 1 98.38 87 ILE A C 1
ATOM 690 O O . ILE A 1 87 ? -7.086 0.482 7.875 1 98.38 87 ILE A O 1
ATOM 694 N N . GLY A 1 88 ? -8.156 1.643 6.328 1 97.56 88 GLY A N 1
ATOM 695 C CA . GLY A 1 88 ? -9.133 2.152 7.273 1 97.56 88 GLY A CA 1
ATOM 696 C C . GLY A 1 88 ? -10.297 2.854 6.605 1 97.56 88 GLY A C 1
ATOM 697 O O . GLY A 1 88 ? -10.562 2.646 5.418 1 97.56 88 GLY A O 1
ATOM 698 N N . GLN A 1 89 ? -11.023 3.514 7.492 1 96.5 89 GLN A N 1
ATOM 699 C CA . GLN A 1 89 ? -12.148 4.328 7.055 1 96.5 89 GLN A CA 1
ATOM 700 C C . GLN A 1 89 ? -12.039 5.754 7.582 1 96.5 89 GLN A C 1
ATOM 702 O O . GLN A 1 89 ? -11.453 5.984 8.641 1 96.5 89 GLN A O 1
ATOM 707 N N . LEU A 1 90 ? -12.57 6.684 6.773 1 94.31 90 LEU A N 1
ATOM 708 C CA . LEU A 1 90 ? -12.539 8.07 7.215 1 94.31 90 LEU A CA 1
ATOM 709 C C . LEU A 1 90 ? -13.852 8.781 6.883 1 94.31 90 LEU A C 1
ATOM 711 O O . LEU A 1 90 ? -14.578 8.359 5.977 1 94.31 90 LEU A O 1
ATOM 715 N N . LYS A 1 91 ? -14.219 9.641 7.715 1 91.69 91 LYS A N 1
ATOM 716 C CA . LYS A 1 91 ? -15.383 10.492 7.543 1 91.69 91 LYS A CA 1
ATOM 717 C C . LYS A 1 91 ? -15.078 11.938 7.938 1 91.69 91 LYS A C 1
ATOM 719 O O . LYS A 1 91 ? -14.289 12.18 8.852 1 91.69 91 LYS A O 1
ATOM 724 N N . ASN A 1 92 ? -15.672 12.773 7.105 1 84 92 ASN A N 1
ATOM 725 C CA . ASN A 1 92 ? -15.539 14.172 7.504 1 84 92 ASN A CA 1
ATOM 726 C C . ASN A 1 92 ? -16.438 14.5 8.695 1 84 92 ASN A C 1
ATOM 728 O O . ASN A 1 92 ? -17.328 13.719 9.047 1 84 92 ASN A O 1
ATOM 732 N N . ASN A 1 93 ? -16.125 15.508 9.438 1 78 93 ASN A N 1
ATOM 733 C CA . ASN A 1 93 ? -16.812 15.922 10.664 1 78 93 ASN A CA 1
ATOM 734 C C . ASN A 1 93 ? -18.234 16.359 10.375 1 78 93 ASN A C 1
ATOM 736 O O . ASN A 1 93 ? -18.844 17.062 11.188 1 78 93 ASN A O 1
ATOM 740 N N . SER A 1 94 ? -18.75 15.984 9.234 1 75.56 94 SER A N 1
ATOM 741 C CA . SER A 1 94 ? -20.156 16.297 9.031 1 75.56 94 SER A CA 1
ATOM 742 C C . SER A 1 94 ? -21.016 15.047 9.141 1 75.56 94 SER A C 1
ATOM 744 O O . SER A 1 94 ? -20.625 13.969 8.695 1 75.56 94 SER A O 1
ATOM 746 N N . GLU A 1 95 ? -22.031 15.156 9.992 1 69.5 95 GLU A N 1
ATOM 747 C CA . GLU A 1 95 ? -22.938 14.047 10.273 1 69.5 95 GLU A CA 1
ATOM 748 C C . GLU A 1 95 ? -23.406 13.367 8.992 1 69.5 95 GLU A C 1
ATOM 750 O O . GLU A 1 95 ? -23.656 12.156 8.977 1 69.5 95 GLU A O 1
ATOM 755 N N . ASN A 1 96 ? -23.406 14.078 7.988 1 75 96 ASN A N 1
ATOM 756 C CA . ASN A 1 96 ? -24.016 13.539 6.773 1 75 96 ASN A CA 1
ATOM 757 C C . ASN A 1 96 ? -22.953 13.016 5.809 1 75 96 ASN A C 1
ATOM 759 O O . ASN A 1 96 ? -23.281 12.508 4.73 1 75 96 ASN A O 1
ATOM 763 N N . ASP A 1 97 ? -21.781 12.977 6.352 1 82.62 97 ASP A N 1
ATOM 764 C CA . ASP A 1 97 ? -20.75 12.562 5.406 1 82.62 97 ASP A CA 1
ATOM 765 C C . ASP A 1 97 ? -20.625 11.047 5.352 1 82.62 97 ASP A C 1
ATOM 767 O O . ASP A 1 97 ? -20.844 10.359 6.355 1 82.62 97 ASP A O 1
ATOM 771 N N . LYS A 1 98 ? -20.469 10.57 4.242 1 87.62 98 LYS A N 1
ATOM 772 C CA . LYS A 1 98 ? -20.297 9.133 4.012 1 87.62 98 LYS A CA 1
ATOM 773 C C . LYS A 1 98 ? -18.953 8.656 4.559 1 87.62 98 LYS A C 1
ATOM 775 O O . LYS A 1 98 ? -17.953 9.359 4.469 1 87.62 98 LYS A O 1
ATOM 780 N N . VAL A 1 99 ? -18.984 7.551 5.242 1 92.19 99 VAL A N 1
ATOM 781 C CA . VAL A 1 99 ? -17.766 6.855 5.641 1 92.19 99 VAL A CA 1
ATOM 782 C C . VAL A 1 99 ? -17.094 6.238 4.414 1 92.19 99 VAL A C 1
ATOM 784 O O . VAL A 1 99 ? -17.719 5.461 3.686 1 92.19 99 VAL A O 1
ATOM 787 N N . LEU A 1 100 ? -15.844 6.641 4.141 1 92.38 100 LEU A N 1
ATOM 788 C CA . LEU A 1 100 ? -15.117 6.152 2.973 1 92.38 100 LEU A CA 1
ATOM 789 C C . LEU A 1 100 ? -13.914 5.312 3.393 1 92.38 100 LEU A C 1
ATOM 791 O O . LEU A 1 100 ? -13.211 5.664 4.34 1 92.38 100 LEU A O 1
ATOM 795 N N . GLY A 1 101 ? -13.773 4.188 2.75 1 95.38 101 GLY A N 1
ATOM 796 C CA . GLY A 1 101 ? -12.547 3.426 2.936 1 95.38 101 GLY A CA 1
ATOM 797 C C . GLY A 1 101 ? -11.328 4.09 2.32 1 95.38 101 GLY A C 1
ATOM 798 O O . GLY A 1 101 ? -11.445 4.84 1.349 1 95.38 101 GLY A O 1
ATOM 799 N N . PHE A 1 102 ? -10.188 3.863 2.873 1 97.19 102 PHE A N 1
ATOM 800 C CA . PHE A 1 102 ? -8.953 4.367 2.291 1 97.19 102 PHE A CA 1
ATOM 801 C C . PHE A 1 102 ? -7.82 3.367 2.475 1 97.19 102 PHE A C 1
ATOM 803 O O . PHE A 1 102 ? -7.906 2.469 3.314 1 97.19 102 PHE A O 1
ATOM 810 N N . SER A 1 103 ? -6.871 3.408 1.631 1 98.38 103 SER A N 1
ATOM 811 C CA . SER A 1 103 ? -5.574 2.746 1.749 1 98.38 103 SER A CA 1
ATOM 812 C C . SER A 1 103 ? -4.43 3.746 1.623 1 98.38 103 SER A C 1
ATOM 814 O O . SER A 1 103 ? -4.477 4.652 0.787 1 98.38 103 SER A O 1
ATOM 816 N N . GLN A 1 104 ? -3.479 3.619 2.479 1 98.81 104 GLN A N 1
ATOM 817 C CA . GLN A 1 104 ? -2.303 4.48 2.393 1 98.81 104 GLN A CA 1
ATOM 818 C C . GLN A 1 104 ? -1.021 3.691 2.645 1 98.81 104 GLN A C 1
ATOM 820 O O . GLN A 1 104 ? -0.957 2.885 3.574 1 98.81 104 GLN A O 1
ATOM 825 N N . THR A 1 105 ? -0.031 3.904 1.821 1 98.94 105 THR A N 1
ATOM 826 C CA . THR A 1 105 ? 1.26 3.23 1.915 1 98.94 105 THR A CA 1
ATOM 827 C C . THR A 1 105 ? 2.377 4.238 2.182 1 98.94 105 THR A C 1
ATOM 829 O O . THR A 1 105 ? 2.439 5.285 1.538 1 98.94 105 THR A O 1
ATOM 832 N N . PHE A 1 106 ? 3.215 3.91 3.146 1 98.94 106 PHE A N 1
ATOM 833 C CA . PHE A 1 106 ? 4.383 4.727 3.443 1 98.94 106 PHE A CA 1
ATOM 834 C C . PHE A 1 106 ? 5.664 3.91 3.314 1 98.94 106 PHE A C 1
ATOM 836 O O . PHE A 1 106 ? 5.688 2.727 3.662 1 98.94 106 PHE A O 1
ATOM 843 N N . VAL A 1 107 ? 6.684 4.535 2.859 1 98.88 107 VAL A N 1
ATOM 844 C CA . VAL A 1 107 ? 8.039 4.023 3.059 1 98.88 107 VAL A CA 1
ATOM 845 C C . VAL A 1 107 ? 8.828 4.992 3.938 1 98.88 107 VAL A C 1
ATOM 847 O O . VAL A 1 107 ? 9.062 6.141 3.551 1 98.88 107 VAL A O 1
ATOM 850 N N . LEU A 1 108 ? 9.195 4.516 5.102 1 98.75 108 LEU A N 1
ATOM 851 C CA . LEU A 1 108 ? 9.992 5.27 6.062 1 98.75 108 LEU A CA 1
ATOM 852 C C . LEU A 1 108 ? 11.469 4.914 5.941 1 98.75 108 LEU A C 1
ATOM 854 O O . LEU A 1 108 ? 11.828 3.736 5.895 1 98.75 108 LEU A O 1
ATOM 858 N N . LYS A 1 109 ? 12.297 5.914 5.938 1 98 109 LYS A N 1
ATOM 859 C CA . LYS A 1 109 ? 13.734 5.691 5.926 1 98 109 LYS A CA 1
ATOM 860 C C . LYS A 1 109 ? 14.406 6.336 7.137 1 98 109 LYS A C 1
ATOM 862 O O . LYS A 1 109 ? 14.047 7.449 7.527 1 98 109 LYS A O 1
ATOM 867 N N . PRO A 1 110 ? 15.336 5.578 7.633 1 96.81 110 PRO A N 1
ATOM 868 C CA . PRO A 1 110 ? 16 6.125 8.812 1 96.81 110 PRO A CA 1
ATOM 869 C C . PRO A 1 110 ? 16.922 7.301 8.477 1 96.81 110 PRO A C 1
ATOM 871 O O . PRO A 1 110 ? 17.562 7.309 7.422 1 96.81 110 PRO A O 1
ATOM 874 N N . ALA A 1 111 ? 16.906 8.273 9.289 1 93.38 111 ALA A N 1
ATOM 875 C CA . ALA A 1 111 ? 17.844 9.391 9.281 1 93.38 111 ALA A CA 1
ATOM 876 C C . ALA A 1 111 ? 18.188 9.836 10.695 1 93.38 111 ALA A C 1
ATOM 878 O O . ALA A 1 111 ? 17.328 10.367 11.414 1 93.38 111 ALA A O 1
ATOM 879 N N . ASN A 1 112 ? 19.453 9.555 11.031 1 87.94 112 ASN A N 1
ATOM 880 C CA . ASN A 1 112 ? 19.906 9.805 12.398 1 87.94 112 ASN A CA 1
ATOM 881 C C . ASN A 1 112 ? 19.031 9.086 13.414 1 87.94 112 ASN A C 1
ATOM 883 O O . ASN A 1 112 ? 18.844 7.867 13.328 1 87.94 112 ASN A O 1
ATOM 887 N N . ASN A 1 113 ? 18.359 9.648 14.383 1 87.12 113 ASN A N 1
ATOM 888 C CA . ASN A 1 113 ? 17.562 9 15.414 1 87.12 113 ASN A CA 1
ATOM 889 C C . ASN A 1 113 ? 16.062 9.078 15.117 1 87.12 113 ASN A C 1
ATOM 891 O O . ASN A 1 113 ? 15.242 9.031 16.031 1 87.12 113 ASN A O 1
ATOM 895 N N . SER A 1 114 ? 15.766 9.266 13.844 1 93.88 114 SER A N 1
ATOM 896 C CA . SER A 1 114 ? 14.367 9.375 13.445 1 93.88 114 SER A CA 1
ATOM 897 C C . SER A 1 114 ? 14.133 8.781 12.062 1 93.88 114 SER A C 1
ATOM 899 O O . SER A 1 114 ? 14.922 7.953 11.594 1 93.88 114 SER A O 1
ATOM 901 N N . PHE A 1 115 ? 12.969 8.938 11.547 1 97.56 115 PHE A N 1
ATOM 902 C CA . PHE A 1 115 ? 12.578 8.461 10.219 1 97.56 115 PHE A CA 1
ATOM 903 C C . PHE A 1 115 ? 11.93 9.578 9.414 1 97.56 115 PHE A C 1
ATOM 905 O O . PHE A 1 115 ? 11.242 10.43 9.969 1 97.56 115 PHE A O 1
ATOM 912 N N . PHE A 1 116 ? 12.203 9.586 8.125 1 98.06 116 PHE A N 1
ATOM 913 C CA . PHE A 1 116 ? 11.477 10.438 7.188 1 98.06 116 PHE A CA 1
ATOM 914 C C . PHE A 1 116 ? 10.602 9.609 6.262 1 98.06 116 PHE A C 1
ATOM 916 O O . PHE A 1 116 ? 10.93 8.461 5.945 1 98.06 116 PHE A O 1
ATOM 923 N N . ILE A 1 117 ? 9.508 10.227 5.832 1 98.75 117 ILE A N 1
ATOM 924 C CA . ILE A 1 117 ? 8.703 9.648 4.762 1 98.75 117 ILE A CA 1
ATOM 925 C C . ILE A 1 117 ? 9.391 9.883 3.416 1 98.75 117 ILE A C 1
ATOM 927 O O . ILE A 1 117 ? 9.648 11.031 3.037 1 98.75 117 ILE A O 1
ATOM 931 N N . PHE A 1 118 ? 9.672 8.82 2.715 1 98.56 118 PHE A N 1
ATOM 932 C CA . PHE A 1 118 ? 10.203 8.945 1.363 1 98.56 118 PHE A CA 1
ATOM 933 C C . PHE A 1 118 ? 9.117 8.703 0.327 1 98.56 118 PHE A C 1
ATOM 935 O O . PHE A 1 118 ? 9.156 9.258 -0.771 1 98.56 118 PHE A O 1
ATOM 942 N N . HIS A 1 119 ? 8.211 7.82 0.6 1 98.88 119 HIS A N 1
ATOM 943 C CA . HIS A 1 119 ? 7.07 7.547 -0.263 1 98.88 119 HIS A CA 1
ATOM 944 C C . HIS A 1 119 ? 5.766 7.578 0.524 1 98.88 119 HIS A C 1
ATOM 946 O O . HIS A 1 119 ? 5.711 7.102 1.659 1 98.88 119 HIS A O 1
ATOM 952 N N . ASP A 1 120 ? 4.793 8.133 -0.057 1 98.94 120 ASP A N 1
ATOM 953 C CA . ASP A 1 120 ? 3.43 8.203 0.461 1 98.94 120 ASP A CA 1
ATOM 954 C C . ASP A 1 120 ? 2.406 8.094 -0.667 1 98.94 120 ASP A C 1
ATOM 956 O O . ASP A 1 120 ? 2.4 8.914 -1.586 1 98.94 120 ASP A O 1
ATOM 960 N N . ILE A 1 121 ? 1.592 7.055 -0.647 1 98.88 121 ILE A N 1
ATOM 961 C CA . ILE A 1 121 ? 0.514 6.898 -1.617 1 98.88 121 ILE A CA 1
ATOM 962 C C . ILE A 1 121 ? -0.82 6.758 -0.889 1 98.88 121 ILE A C 1
ATOM 964 O O . ILE A 1 121 ? -1.041 5.781 -0.167 1 98.88 121 ILE A O 1
ATOM 968 N N . PHE A 1 122 ? -1.672 7.707 -1.031 1 98.56 122 PHE A N 1
ATOM 969 C CA . PHE A 1 122 ? -3.006 7.707 -0.439 1 98.56 122 PHE A CA 1
ATOM 970 C C . PHE A 1 122 ? -4.074 7.547 -1.514 1 98.56 122 PHE A C 1
ATOM 972 O O . PHE A 1 122 ? -4.047 8.234 -2.533 1 98.56 122 PHE A O 1
ATOM 979 N N . ARG A 1 123 ? -4.988 6.648 -1.323 1 98.06 123 ARG A N 1
ATOM 980 C CA . ARG A 1 123 ? -6.129 6.457 -2.215 1 98.06 123 ARG A CA 1
ATOM 981 C C . ARG A 1 123 ? -7.391 6.141 -1.424 1 98.06 123 ARG A C 1
ATOM 983 O O . ARG A 1 123 ? -7.363 5.324 -0.499 1 98.06 123 ARG A O 1
ATOM 990 N N . LEU A 1 124 ? -8.5 6.824 -1.821 1 95.25 124 LEU A N 1
ATOM 991 C CA . LEU A 1 124 ? -9.812 6.383 -1.351 1 95.25 124 LEU A CA 1
ATOM 992 C C . LEU A 1 124 ? -10.219 5.078 -2.025 1 95.25 124 LEU A C 1
ATOM 994 O O . LEU A 1 124 ? -9.945 4.875 -3.211 1 95.25 124 LEU A O 1
ATOM 998 N N . VAL A 1 125 ? -10.773 4.156 -1.233 1 94.81 125 VAL A N 1
ATOM 999 C CA . VAL A 1 125 ? -11.289 2.902 -1.775 1 94.81 125 VAL A CA 1
ATOM 1000 C C . VAL A 1 125 ? -12.711 3.105 -2.285 1 94.81 125 VAL A C 1
ATOM 1002 O O . VAL A 1 125 ? -13.68 2.844 -1.564 1 94.81 125 VAL A O 1
ATOM 1005 N N . ILE A 1 126 ? -12.844 3.525 -3.451 1 89.69 126 ILE A N 1
ATOM 1006 C CA . ILE A 1 126 ? -14.117 3.762 -4.117 1 89.69 126 ILE A CA 1
ATOM 1007 C C . ILE A 1 126 ? -14.188 2.939 -5.402 1 89.69 126 ILE A C 1
ATOM 1009 O O . ILE A 1 126 ? -13.367 3.119 -6.305 1 89.69 126 ILE A O 1
ATOM 1013 N N . HIS A 1 127 ? -15.188 1.988 -5.414 1 84.19 127 HIS A N 1
ATOM 1014 C CA . HIS A 1 127 ? -15.312 1.106 -6.57 1 84.19 127 HIS A CA 1
ATOM 1015 C C . HIS A 1 127 ? -16.438 1.552 -7.488 1 84.19 127 HIS A C 1
ATOM 1017 O O . HIS A 1 127 ? -17.484 1.999 -7.02 1 84.19 127 HIS A O 1
ATOM 1023 N N . ASN A 1 128 ? -16.172 2.336 -8.469 1 63.5 128 ASN A N 1
ATOM 1024 C CA . ASN A 1 128 ? -17.234 2.748 -9.367 1 63.5 128 ASN A CA 1
ATOM 1025 C C . ASN A 1 128 ? -18.172 1.587 -9.695 1 63.5 128 ASN A C 1
ATOM 1027 O O . ASN A 1 128 ? -17.719 0.497 -10.047 1 63.5 128 ASN A O 1
ATOM 1031 N N . MET A 1 129 ? -19.391 1.484 -8.984 1 46.5 129 MET A N 1
ATOM 1032 C CA . MET A 1 129 ? -20.453 0.6 -9.453 1 46.5 129 MET A CA 1
ATOM 1033 C C . MET A 1 129 ? -20.828 0.922 -10.891 1 46.5 129 MET A C 1
ATOM 1035 O O . MET A 1 129 ? -20.719 2.07 -11.328 1 46.5 129 MET A O 1
ATOM 1039 N N . MET B 1 1 ? 16.219 7.672 -10.688 1 91.38 1 MET B N 1
ATOM 1040 C CA . MET B 1 1 ? 14.891 7.055 -10.695 1 91.38 1 MET B CA 1
ATOM 1041 C C . MET B 1 1 ? 14.5 6.637 -12.109 1 91.38 1 MET B C 1
ATOM 1043 O O . MET B 1 1 ? 14.844 7.316 -13.078 1 91.38 1 MET B O 1
ATOM 1047 N N . ASN B 1 2 ? 13.859 5.422 -12.297 1 93.56 2 ASN B N 1
ATOM 1048 C CA . ASN B 1 2 ? 13.438 4.922 -13.602 1 93.56 2 ASN B CA 1
ATOM 1049 C C . ASN B 1 2 ? 12.281 5.742 -14.164 1 93.56 2 ASN B C 1
ATOM 1051 O O . ASN B 1 2 ? 11.203 5.797 -13.57 1 93.56 2 ASN B O 1
ATOM 1055 N N . PRO B 1 3 ? 12.516 6.367 -15.266 1 95.31 3 PRO B N 1
ATOM 1056 C CA . PRO B 1 3 ? 11.461 7.234 -15.789 1 95.31 3 PRO B CA 1
ATOM 1057 C C . PRO B 1 3 ? 10.25 6.453 -16.281 1 95.31 3 PRO B C 1
ATOM 1059 O O . PRO B 1 3 ? 9.172 7.027 -16.484 1 95.31 3 PRO B O 1
ATOM 1062 N N . ASN B 1 4 ? 10.367 5.156 -16.516 1 97.25 4 ASN B N 1
ATOM 1063 C CA . ASN B 1 4 ? 9.273 4.328 -17.031 1 97.25 4 ASN B CA 1
ATOM 1064 C C . ASN B 1 4 ? 8.547 3.604 -15.898 1 97.25 4 ASN B C 1
ATOM 1066 O O . ASN B 1 4 ? 7.906 2.578 -16.125 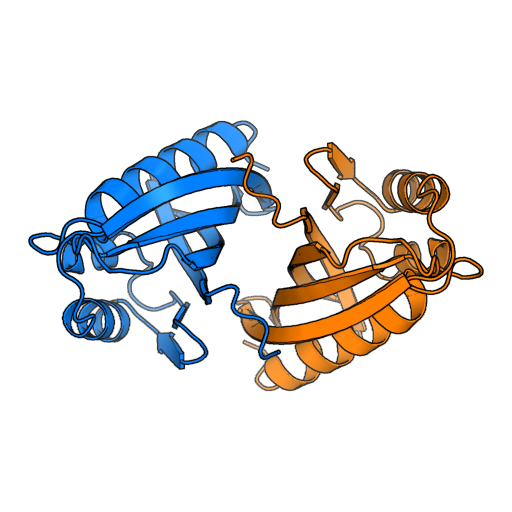1 97.25 4 ASN B O 1
ATOM 1070 N N . PHE B 1 5 ? 8.719 4.125 -14.664 1 98.19 5 PHE B N 1
ATOM 1071 C CA . PHE B 1 5 ? 8.211 3.445 -13.477 1 98.19 5 PHE B CA 1
ATOM 1072 C C . PHE B 1 5 ? 6.723 3.139 -13.617 1 98.19 5 PHE B C 1
ATOM 1074 O O . PHE B 1 5 ? 6.266 2.066 -13.219 1 98.19 5 PHE B O 1
ATOM 1081 N N . ASP B 1 6 ? 5.945 4.078 -14.18 1 98.38 6 ASP B N 1
ATOM 1082 C CA . ASP B 1 6 ? 4.496 3.934 -14.25 1 98.38 6 ASP B CA 1
ATOM 1083 C C . ASP B 1 6 ? 4.105 2.799 -15.195 1 98.38 6 ASP B C 1
ATOM 1085 O O . ASP B 1 6 ? 3.281 1.95 -14.844 1 98.38 6 ASP B O 1
ATOM 1089 N N . VAL B 1 7 ? 4.652 2.75 -16.375 1 98.19 7 VAL B N 1
ATOM 1090 C CA . VAL B 1 7 ? 4.387 1.703 -17.359 1 98.19 7 VAL B CA 1
ATOM 1091 C C . VAL B 1 7 ? 4.855 0.356 -16.812 1 98.19 7 VAL B C 1
ATOM 1093 O O . VAL B 1 7 ? 4.148 -0.647 -16.922 1 98.19 7 VAL B O 1
ATOM 1096 N N . ILE B 1 8 ? 6.012 0.327 -16.172 1 97.94 8 ILE B N 1
ATOM 1097 C CA . ILE B 1 8 ? 6.574 -0.89 -15.602 1 97.94 8 ILE B CA 1
ATOM 1098 C C . ILE B 1 8 ? 5.633 -1.439 -14.531 1 97.94 8 ILE B C 1
ATOM 1100 O O . ILE B 1 8 ? 5.297 -2.627 -14.547 1 97.94 8 ILE B O 1
ATOM 1104 N N . GLY B 1 9 ? 5.227 -0.58 -13.609 1 98.69 9 GLY B N 1
ATOM 1105 C CA . GLY B 1 9 ? 4.332 -1.012 -12.547 1 98.69 9 GLY B CA 1
ATOM 1106 C C . GLY B 1 9 ? 3.014 -1.561 -13.062 1 98.69 9 GLY B C 1
ATOM 1107 O O . GLY B 1 9 ? 2.566 -2.625 -12.625 1 98.69 9 GLY B O 1
ATOM 1108 N N . LYS B 1 10 ? 2.395 -0.846 -14 1 98.69 10 LYS B N 1
ATOM 1109 C CA . LYS B 1 10 ? 1.091 -1.24 -14.523 1 98.69 10 LYS B CA 1
ATOM 1110 C C . LYS B 1 10 ? 1.186 -2.545 -15.312 1 98.69 10 LYS B C 1
ATOM 1112 O O . LYS B 1 10 ? 0.312 -3.408 -15.195 1 98.69 10 LYS B O 1
ATOM 1117 N N . GLN B 1 11 ? 2.186 -2.709 -16.047 1 98.25 11 GLN B N 1
ATOM 1118 C CA . GLN B 1 11 ? 2.402 -3.955 -16.78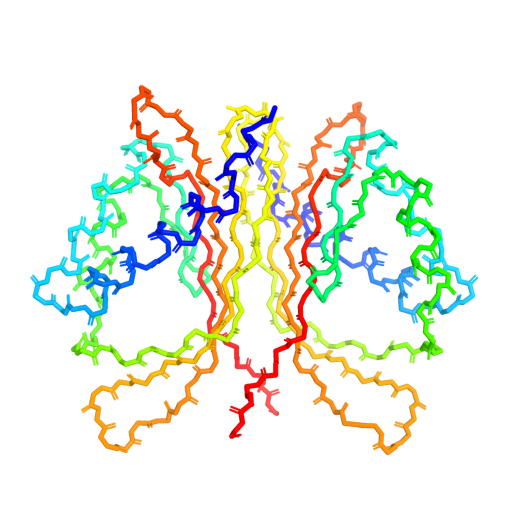1 1 98.25 11 GLN B CA 1
ATOM 1119 C C . GLN B 1 11 ? 2.664 -5.113 -15.82 1 98.25 11 GLN B C 1
ATOM 1121 O O . GLN B 1 11 ? 2.148 -6.219 -16.016 1 98.25 11 GLN B O 1
ATOM 1126 N N . PHE B 1 12 ? 3.488 -4.855 -14.82 1 98.56 12 PHE B N 1
ATOM 1127 C CA . PHE B 1 12 ? 3.754 -5.863 -13.797 1 98.56 12 PHE B CA 1
ATOM 1128 C C . PHE B 1 12 ? 2.453 -6.352 -13.172 1 98.56 12 PHE B C 1
ATOM 1130 O O . PHE B 1 12 ? 2.248 -7.559 -13.016 1 98.56 12 PHE B O 1
ATOM 1137 N N . VAL B 1 13 ? 1.601 -5.422 -12.781 1 98.81 13 VAL B N 1
ATOM 1138 C CA . VAL B 1 13 ? 0.351 -5.746 -12.102 1 98.81 13 VAL B CA 1
ATOM 1139 C C . VAL B 1 13 ? -0.502 -6.645 -13 1 98.81 13 VAL B C 1
ATOM 1141 O O . VAL B 1 13 ? -1.057 -7.645 -12.531 1 98.81 13 VAL B O 1
ATOM 1144 N N . GLU B 1 14 ? -0.611 -6.281 -14.211 1 98 14 GLU B N 1
ATOM 1145 C CA . GLU B 1 14 ? -1.366 -7.086 -15.164 1 98 14 GLU B CA 1
ATOM 1146 C C . GLU B 1 14 ? -0.821 -8.508 -15.234 1 98 14 GLU B C 1
ATOM 1148 O O . GLU B 1 14 ? -1.586 -9.477 -15.188 1 98 14 GLU B O 1
ATOM 1153 N N . GLN B 1 15 ? 0.427 -8.617 -15.344 1 97.44 15 GLN B N 1
ATOM 1154 C CA . GLN B 1 15 ? 1.06 -9.93 -15.438 1 97.44 15 GLN B CA 1
ATOM 1155 C C . GLN B 1 15 ? 0.874 -10.727 -14.141 1 97.44 15 GLN B C 1
ATOM 1157 O O . GLN B 1 15 ? 0.574 -11.922 -14.18 1 97.44 15 GLN B O 1
ATOM 1162 N N . TYR B 1 16 ? 1.139 -10.078 -13.094 1 98.62 16 TYR B N 1
ATOM 1163 C CA . TYR B 1 16 ? 1.06 -10.727 -11.789 1 98.62 16 TYR B CA 1
ATOM 1164 C C . TYR B 1 16 ? -0.307 -11.375 -11.578 1 98.62 16 TYR B C 1
ATOM 1166 O O . TYR B 1 16 ? -0.399 -12.562 -11.273 1 98.62 16 TYR B O 1
ATOM 1174 N N . TYR B 1 17 ? -1.343 -10.594 -11.773 1 98.12 17 TYR B N 1
ATOM 1175 C CA . TYR B 1 17 ? -2.674 -11.109 -11.469 1 98.12 17 TYR B CA 1
ATOM 1176 C C . TYR B 1 17 ? -3.117 -12.125 -12.516 1 98.12 17 TYR B C 1
ATOM 1178 O O . TYR B 1 17 ? -3.91 -13.023 -12.219 1 98.12 17 TYR B O 1
ATOM 1186 N N . CYS B 1 18 ? -2.645 -11.938 -13.766 1 97.31 18 CYS B N 1
ATOM 1187 C CA . CYS B 1 18 ? -2.916 -12.953 -14.773 1 97.31 18 CYS B CA 1
ATOM 1188 C C . CYS B 1 18 ? -2.486 -14.336 -14.297 1 97.31 18 CYS B C 1
ATOM 1190 O O . CYS B 1 18 ? -3.176 -15.32 -14.539 1 97.31 18 CYS B O 1
ATOM 1192 N N . VAL B 1 19 ? -1.391 -14.445 -13.609 1 97.25 19 VAL B N 1
ATOM 1193 C CA . VAL B 1 19 ? -0.866 -15.703 -13.086 1 97.25 19 VAL B CA 1
ATOM 1194 C C . VAL B 1 19 ? -1.556 -16.047 -11.766 1 97.25 19 VAL B C 1
ATOM 1196 O O . VAL B 1 19 ? -2.115 -17.125 -11.609 1 97.25 19 VAL B O 1
ATOM 1199 N N . PHE B 1 20 ? -1.646 -15.141 -10.859 1 97.5 20 PHE B N 1
ATOM 1200 C CA . PHE B 1 20 ? -2.113 -15.375 -9.5 1 97.5 20 PHE B CA 1
ATOM 1201 C C . PHE B 1 20 ? -3.566 -15.828 -9.492 1 97.5 20 PHE B C 1
ATOM 1203 O O . PHE B 1 20 ? -3.955 -16.672 -8.68 1 97.5 20 PHE B O 1
ATOM 1210 N N . ASP B 1 21 ? -4.363 -15.266 -10.352 1 96 21 ASP B N 1
ATOM 1211 C CA . ASP B 1 21 ? -5.809 -15.477 -10.273 1 96 21 ASP B CA 1
ATOM 1212 C C . ASP B 1 21 ? -6.195 -16.828 -10.875 1 96 21 ASP B C 1
ATOM 1214 O O . ASP B 1 21 ? -7.328 -17.281 -10.695 1 96 21 ASP B O 1
ATOM 1218 N N . ASN B 1 22 ? -5.273 -17.406 -11.578 1 94.62 22 ASN B N 1
ATOM 1219 C CA . ASN B 1 22 ? -5.484 -18.734 -12.141 1 94.62 22 ASN B CA 1
ATOM 1220 C C . ASN B 1 22 ? -4.938 -19.828 -11.219 1 94.62 22 ASN B C 1
ATOM 1222 O O . ASN B 1 22 ? -3.721 -19.984 -11.094 1 94.62 22 ASN B O 1
ATOM 1226 N N . LYS B 1 23 ? -5.812 -20.641 -10.68 1 92.94 23 LYS B N 1
ATOM 1227 C CA . LYS B 1 23 ? -5.441 -21.656 -9.688 1 92.94 23 LYS B CA 1
ATOM 1228 C C . LYS B 1 23 ? -4.391 -22.609 -10.25 1 92.94 23 LYS B C 1
ATOM 1230 O O . LYS B 1 23 ? -3.461 -23 -9.539 1 92.94 23 LYS B O 1
ATOM 1235 N N . GLU B 1 24 ? -4.477 -22.969 -11.477 1 93.88 24 GLU B N 1
ATOM 1236 C CA . GLU B 1 24 ? -3.613 -23.984 -12.086 1 93.88 24 GLU B CA 1
ATOM 1237 C C . GLU B 1 24 ? -2.164 -23.5 -12.133 1 93.88 24 GLU B C 1
ATOM 1239 O O . GLU B 1 24 ? -1.238 -24.312 -12.094 1 93.88 24 GLU B O 1
ATOM 1244 N N . ILE B 1 25 ? -1.96 -22.203 -12.195 1 95.38 25 ILE B N 1
ATOM 1245 C CA . ILE B 1 25 ? -0.597 -21.719 -12.375 1 95.38 25 ILE B CA 1
ATOM 1246 C C . ILE B 1 25 ? -0.261 -20.719 -11.266 1 95.38 25 ILE B C 1
ATOM 1248 O O . ILE B 1 25 ? 0.818 -20.125 -11.266 1 95.38 25 ILE B O 1
ATOM 1252 N N . ARG B 1 26 ? -1.041 -20.516 -10.234 1 96.38 26 ARG B N 1
ATOM 1253 C CA . ARG B 1 26 ? -0.885 -19.516 -9.18 1 96.38 26 ARG B CA 1
ATOM 1254 C C . ARG B 1 26 ? 0.467 -19.656 -8.492 1 96.38 26 ARG B C 1
ATOM 1256 O O . ARG B 1 26 ? 1.123 -18.656 -8.188 1 96.38 26 ARG B O 1
ATOM 1263 N N . GLY B 1 27 ? 0.853 -20.844 -8.281 1 94.56 27 GLY B N 1
ATOM 1264 C CA . GLY B 1 27 ? 2.123 -21.078 -7.613 1 94.56 27 GLY B CA 1
ATOM 1265 C C . GLY B 1 27 ? 3.309 -20.5 -8.367 1 94.56 27 GLY B C 1
ATOM 1266 O O . GLY B 1 27 ? 4.363 -20.266 -7.781 1 94.56 27 GLY B O 1
ATOM 1267 N N . GLN B 1 28 ? 3.141 -20.234 -9.68 1 95.25 28 GLN B N 1
ATOM 1268 C CA . GLN B 1 28 ? 4.223 -19.75 -10.531 1 95.25 28 GLN B CA 1
ATOM 1269 C C . GLN B 1 28 ? 4.551 -18.297 -10.227 1 95.25 28 GLN B C 1
ATOM 1271 O O . GLN B 1 28 ? 5.594 -17.781 -10.641 1 95.25 28 GLN B O 1
ATOM 1276 N N . VAL B 1 29 ? 3.697 -17.578 -9.469 1 97.38 29 VAL B N 1
ATOM 1277 C CA . VAL B 1 29 ? 4.016 -16.188 -9.148 1 97.38 29 VAL B CA 1
ATOM 1278 C C . VAL B 1 29 ? 5.285 -16.125 -8.305 1 97.38 29 VAL B C 1
ATOM 1280 O O . VAL B 1 29 ? 5.949 -15.094 -8.242 1 97.38 29 VAL B O 1
ATOM 1283 N N . ALA B 1 30 ? 5.613 -17.219 -7.621 1 96.56 30 ALA B N 1
ATOM 1284 C CA . ALA B 1 30 ? 6.77 -17.281 -6.727 1 96.56 30 ALA B CA 1
ATOM 1285 C C . ALA B 1 30 ? 8.047 -16.891 -7.465 1 96.56 30 ALA B C 1
ATOM 1287 O O . ALA B 1 30 ? 8.953 -16.297 -6.879 1 96.56 30 ALA B O 1
ATOM 1288 N N . VAL B 1 31 ? 8.148 -17.188 -8.727 1 95.19 31 VAL B N 1
ATOM 1289 C CA . VAL B 1 31 ? 9.359 -16.938 -9.5 1 95.19 31 VAL B CA 1
ATOM 1290 C C . VAL B 1 31 ? 9.562 -15.43 -9.68 1 95.19 31 VAL B C 1
ATOM 1292 O O . VAL B 1 31 ? 10.664 -14.977 -10.008 1 95.19 31 VAL B O 1
ATOM 1295 N N . MET B 1 32 ? 8.492 -14.602 -9.461 1 97.81 32 MET B N 1
ATOM 1296 C CA . MET B 1 32 ? 8.578 -13.156 -9.586 1 97.81 32 MET B CA 1
ATOM 1297 C C . MET B 1 32 ? 9.219 -12.539 -8.344 1 97.81 32 MET B C 1
ATOM 1299 O O . MET B 1 32 ? 9.602 -11.367 -8.352 1 97.81 32 MET B O 1
ATOM 1303 N N . TYR B 1 33 ? 9.359 -13.305 -7.289 1 98.44 33 TYR B N 1
ATOM 1304 C CA . TYR B 1 33 ? 9.891 -12.812 -6.023 1 98.44 33 TYR B CA 1
ATOM 1305 C C . TYR B 1 33 ? 11.398 -13.016 -5.945 1 98.44 33 TYR B C 1
ATOM 1307 O O . TYR B 1 33 ? 11.93 -13.977 -6.504 1 98.44 33 TYR B O 1
ATOM 1315 N N . HIS B 1 34 ? 12.047 -12.07 -5.309 1 97.12 34 HIS B N 1
ATOM 1316 C CA . HIS B 1 34 ? 13.445 -12.328 -5 1 97.12 34 HIS B CA 1
ATOM 1317 C C . HIS B 1 34 ? 13.609 -13.633 -4.227 1 97.12 34 HIS B C 1
ATOM 1319 O O . HIS B 1 34 ? 12.867 -13.891 -3.279 1 97.12 34 HIS B O 1
ATOM 1325 N N . PRO B 1 35 ? 14.586 -14.391 -4.57 1 95.25 35 PRO B N 1
ATOM 1326 C CA . PRO B 1 35 ? 14.648 -15.75 -4.043 1 95.25 35 PRO B CA 1
ATOM 1327 C C . PRO B 1 35 ? 14.797 -15.797 -2.523 1 95.25 35 PRO B C 1
ATOM 1329 O O . PRO B 1 35 ? 14.148 -16.609 -1.86 1 95.25 35 PRO B O 1
ATOM 1332 N N . SER B 1 36 ? 15.617 -14.922 -1.945 1 95.5 36 SER B N 1
ATOM 1333 C CA . SER B 1 36 ? 15.914 -15.062 -0.523 1 95.5 36 SER B CA 1
ATOM 1334 C C . SER B 1 36 ? 15.367 -13.883 0.273 1 95.5 36 SER B C 1
ATOM 1336 O O . SER B 1 36 ? 15 -14.031 1.44 1 95.5 36 SER B O 1
ATOM 1338 N N . GLU B 1 37 ? 15.195 -12.719 -0.365 1 95.5 37 GLU B N 1
ATOM 1339 C CA . GLU B 1 37 ? 14.977 -11.516 0.426 1 95.5 37 GLU B CA 1
ATOM 1340 C C . GLU B 1 37 ? 13.523 -11.055 0.342 1 95.5 37 GLU B C 1
ATOM 1342 O O . GLU B 1 37 ? 13.125 -10.109 1.032 1 95.5 37 GLU B O 1
ATOM 1347 N N . ALA B 1 38 ? 12.742 -11.641 -0.528 1 98.12 38 ALA B N 1
ATOM 1348 C CA . ALA B 1 38 ? 11.359 -11.188 -0.696 1 98.12 38 ALA B CA 1
ATOM 1349 C C . ALA B 1 38 ? 10.547 -11.414 0.577 1 98.12 38 ALA B C 1
ATOM 1351 O O . ALA B 1 38 ? 10.695 -12.445 1.238 1 98.12 38 ALA B O 1
ATOM 1352 N N . LEU B 1 39 ? 9.742 -10.461 0.911 1 98.62 39 LEU B N 1
ATOM 1353 C CA . LEU B 1 39 ? 8.82 -10.547 2.039 1 98.62 39 LEU B CA 1
ATOM 1354 C C . LEU B 1 39 ? 7.375 -10.398 1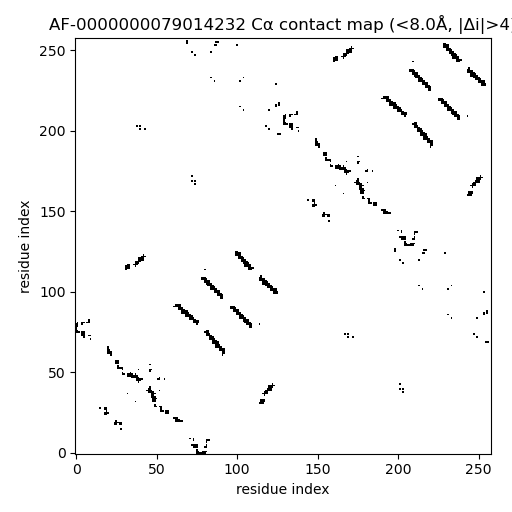.575 1 98.62 39 LEU B C 1
ATOM 1356 O O . LEU B 1 39 ? 7.027 -9.422 0.904 1 98.62 39 LEU B O 1
ATOM 1360 N N . LEU B 1 40 ? 6.551 -11.383 1.877 1 98.62 40 LEU B N 1
ATOM 1361 C CA . LEU B 1 40 ? 5.113 -11.344 1.642 1 98.62 40 LEU B CA 1
ATOM 1362 C C . LEU B 1 40 ? 4.348 -11.242 2.957 1 98.62 40 LEU B C 1
ATOM 1364 O O . LEU B 1 40 ? 4.625 -11.984 3.9 1 98.62 40 LEU B O 1
ATOM 1368 N N . THR B 1 41 ? 3.516 -10.266 3.127 1 98.81 41 THR B N 1
ATOM 1369 C CA . THR B 1 41 ? 2.459 -10.258 4.129 1 98.81 41 THR B CA 1
ATOM 1370 C C . THR B 1 41 ? 1.098 -10.508 3.486 1 98.81 41 THR B C 1
ATOM 1372 O O . THR B 1 41 ? 0.624 -9.688 2.691 1 98.81 41 THR B O 1
ATOM 1375 N N . PHE B 1 42 ? 0.541 -11.672 3.766 1 98.19 42 PHE B N 1
ATOM 1376 C CA . PHE B 1 42 ? -0.757 -12.055 3.221 1 98.19 42 PHE B CA 1
ATOM 1377 C C . PHE B 1 42 ? -1.805 -12.133 4.324 1 98.19 42 PHE B C 1
ATOM 1379 O O . PHE B 1 42 ? -1.777 -13.047 5.148 1 98.19 42 PHE B O 1
ATOM 1386 N N . GLU B 1 43 ? -2.709 -11.148 4.355 1 96.81 43 GLU B N 1
ATOM 1387 C CA . GLU B 1 43 ? -3.742 -11.078 5.383 1 96.81 43 GLU B CA 1
ATOM 1388 C C . GLU B 1 43 ? -3.135 -11.141 6.781 1 96.81 43 GLU B C 1
ATOM 1390 O O . GLU B 1 43 ? -3.607 -11.891 7.637 1 96.81 43 GLU B O 1
ATOM 1395 N N . GLY B 1 44 ? -2.037 -10.398 6.891 1 97.44 44 GLY B N 1
ATOM 1396 C CA . GLY B 1 44 ? -1.442 -10.227 8.203 1 97.44 44 GLY B CA 1
ATOM 1397 C C . GLY B 1 44 ? -0.378 -11.266 8.516 1 97.44 44 GLY B C 1
ATOM 1398 O O . GLY B 1 44 ? 0.387 -11.109 9.469 1 97.44 44 GLY B O 1
ATOM 1399 N N . GLN B 1 45 ? -0.272 -12.305 7.754 1 97.88 45 GLN B N 1
ATOM 1400 C CA . GLN B 1 45 ? 0.744 -13.328 7.957 1 97.88 45 GLN B CA 1
ATOM 1401 C C . GLN B 1 45 ? 1.972 -13.07 7.09 1 97.88 45 GLN B C 1
ATOM 1403 O O . GLN B 1 45 ? 1.846 -12.781 5.898 1 97.88 45 GLN B O 1
ATOM 1408 N N . GLN B 1 46 ? 3.111 -13.289 7.707 1 98.12 46 GLN B N 1
ATOM 1409 C CA . GLN B 1 46 ? 4.344 -12.93 7.012 1 98.12 46 GLN B CA 1
ATOM 1410 C C . GLN B 1 46 ? 5.09 -14.18 6.539 1 98.12 46 GLN B C 1
ATOM 1412 O O . GLN B 1 46 ? 5.148 -15.18 7.258 1 98.12 46 GLN B O 1
ATOM 1417 N N . PHE B 1 47 ? 5.66 -14.102 5.344 1 98.12 47 PHE B N 1
ATOM 1418 C CA . PHE B 1 47 ? 6.461 -15.141 4.707 1 98.12 47 PHE B CA 1
ATOM 1419 C C . PHE B 1 47 ? 7.703 -14.547 4.055 1 98.12 47 PHE B C 1
ATO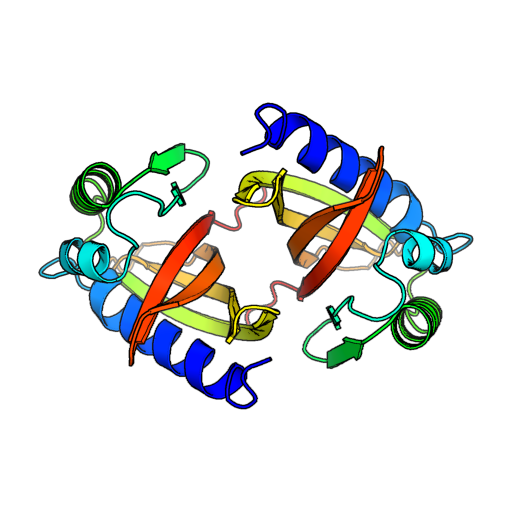M 1421 O O . PHE B 1 47 ? 7.641 -13.477 3.453 1 98.12 47 PHE B O 1
ATOM 1428 N N . GLN B 1 48 ? 8.734 -15.219 4.184 1 97.19 48 GLN B N 1
ATOM 1429 C CA . GLN B 1 48 ? 9.977 -14.727 3.596 1 97.19 48 GLN B CA 1
ATOM 1430 C C . GLN B 1 48 ? 10.602 -15.773 2.672 1 97.19 48 GLN B C 1
ATOM 1432 O O . GLN B 1 48 ? 10.695 -16.953 3.033 1 97.19 48 GLN B O 1
ATOM 1437 N N . GLY B 1 49 ? 10.977 -15.273 1.501 1 96.94 49 GLY B N 1
ATOM 1438 C CA . GLY B 1 49 ? 11.656 -16.156 0.558 1 96.94 49 GLY B CA 1
ATOM 1439 C C . GLY B 1 49 ? 10.695 -16.922 -0.336 1 96.94 49 GLY B C 1
ATOM 1440 O O . GLY B 1 49 ? 9.547 -17.141 0.031 1 96.94 49 GLY B O 1
ATOM 1441 N N . ILE B 1 50 ? 11.242 -17.344 -1.415 1 96.75 50 ILE B N 1
ATOM 1442 C CA . ILE B 1 50 ? 10.438 -17.922 -2.492 1 96.75 50 ILE B CA 1
ATOM 1443 C C . ILE B 1 50 ? 9.789 -19.219 -2.023 1 96.75 50 ILE B C 1
ATOM 1445 O O . ILE B 1 50 ? 8.656 -19.531 -2.404 1 96.75 50 ILE B O 1
ATOM 1449 N N . GLU B 1 51 ? 10.5 -20.031 -1.24 1 96.44 51 GLU B N 1
ATOM 1450 C CA . GLU B 1 51 ? 9.961 -21.312 -0.796 1 96.44 51 GLU B CA 1
ATOM 1451 C C . GLU B 1 51 ? 8.727 -21.125 0.082 1 96.44 51 GLU B C 1
ATOM 1453 O O . GLU B 1 51 ? 7.688 -21.734 -0.154 1 96.44 51 GLU B O 1
ATOM 1458 N N . ALA B 1 52 ? 8.875 -20.281 1.084 1 97.38 52 ALA B N 1
ATOM 1459 C CA . ALA B 1 52 ? 7.758 -20.016 1.98 1 97.38 52 ALA B CA 1
ATOM 1460 C C . ALA B 1 52 ? 6.586 -19.391 1.225 1 97.38 52 ALA B C 1
ATOM 1462 O O . ALA B 1 52 ? 5.426 -19.719 1.477 1 97.38 52 ALA B O 1
ATOM 1463 N N . ILE B 1 53 ? 6.867 -18.469 0.294 1 97.81 53 ILE B N 1
ATOM 1464 C CA . ILE B 1 53 ? 5.848 -17.781 -0.483 1 97.81 53 ILE B CA 1
ATOM 1465 C C . ILE B 1 53 ? 5.137 -18.766 -1.402 1 97.81 53 ILE B C 1
ATOM 1467 O O . ILE B 1 53 ? 3.908 -18.797 -1.476 1 97.81 53 ILE B O 1
ATOM 1471 N N . ALA B 1 54 ? 5.883 -19.625 -2.08 1 96.5 54 ALA B N 1
ATOM 1472 C CA . ALA B 1 54 ? 5.305 -20.656 -2.941 1 96.5 54 ALA B CA 1
ATOM 1473 C C . ALA B 1 54 ? 4.375 -21.562 -2.154 1 96.5 54 ALA B C 1
ATOM 1475 O O . ALA B 1 54 ? 3.287 -21.906 -2.623 1 96.5 54 ALA B O 1
ATOM 1476 N N . GLU B 1 55 ? 4.828 -21.969 -1.001 1 96.12 55 GLU B N 1
ATOM 1477 C CA . GLU B 1 55 ? 4.008 -22.828 -0.158 1 96.12 55 GLU B CA 1
ATOM 1478 C C . GLU B 1 55 ? 2.703 -22.141 0.235 1 96.12 55 GLU B C 1
ATOM 1480 O O . GLU B 1 55 ? 1.638 -22.766 0.213 1 96.12 55 GLU B O 1
ATOM 1485 N N . LYS B 1 56 ? 2.799 -20.906 0.596 1 96.62 56 LYS B N 1
ATOM 1486 C CA . LYS B 1 56 ? 1.589 -20.172 0.939 1 96.62 56 LYS B CA 1
ATOM 1487 C C . LYS B 1 56 ? 0.625 -20.109 -0.243 1 96.62 56 LYS B C 1
ATOM 1489 O O . LYS B 1 56 ? -0.583 -20.297 -0.076 1 96.62 56 LYS B O 1
ATOM 1494 N N . MET B 1 57 ? 1.103 -19.891 -1.462 1 95.44 57 MET B N 1
ATOM 1495 C CA . MET B 1 57 ? 0.275 -19.797 -2.662 1 95.44 57 MET B CA 1
ATOM 1496 C C . MET B 1 57 ? -0.493 -21.094 -2.896 1 95.44 57 MET B C 1
ATOM 1498 O O . MET B 1 57 ? -1.646 -21.062 -3.332 1 95.44 57 MET B O 1
ATOM 1502 N N . LYS B 1 58 ? 0.146 -22.141 -2.555 1 92.25 58 LYS B N 1
ATOM 1503 C CA . LYS B 1 58 ? -0.459 -23.453 -2.768 1 92.25 58 LYS B CA 1
ATOM 1504 C C . LYS B 1 58 ? -1.617 -23.688 -1.801 1 92.25 58 LYS B C 1
ATOM 1506 O O . LYS B 1 58 ? -2.506 -24.5 -2.074 1 92.25 58 LYS B O 1
ATOM 1511 N N . THR B 1 59 ? -1.568 -23 -0.734 1 92.94 59 THR B N 1
ATOM 1512 C CA . THR B 1 59 ? -2.555 -23.266 0.307 1 92.94 59 THR B CA 1
ATOM 1513 C C . THR B 1 59 ? -3.785 -22.375 0.126 1 92.94 59 THR B C 1
ATOM 1515 O O . THR B 1 59 ? -4.77 -22.516 0.854 1 92.94 59 THR B O 1
ATOM 1518 N N . ILE B 1 60 ? -3.748 -21.469 -0.767 1 90.62 60 ILE B N 1
ATOM 1519 C CA . ILE B 1 60 ? -4.895 -20.609 -0.995 1 90.62 60 ILE B CA 1
ATOM 1520 C C . ILE B 1 60 ? -6.039 -21.406 -1.606 1 90.62 60 ILE B C 1
ATOM 1522 O O . ILE B 1 60 ? -5.934 -21.891 -2.734 1 90.62 60 ILE B O 1
ATOM 1526 N N . PRO B 1 61 ? -7.156 -21.578 -0.878 1 85.75 61 PRO B N 1
ATOM 1527 C CA . PRO B 1 61 ? -8.242 -22.453 -1.307 1 85.75 61 PRO B CA 1
ATOM 1528 C C . PRO B 1 61 ? -9.227 -21.766 -2.254 1 85.75 61 PRO B C 1
ATOM 1530 O O . PRO B 1 61 ? -10.438 -21.781 -2.018 1 85.75 61 PRO B O 1
ATOM 1533 N N . ILE B 1 62 ? -8.789 -21.016 -3.119 1 86.75 62 ILE B N 1
ATOM 1534 C CA . ILE B 1 62 ? -9.625 -20.312 -4.082 1 86.75 62 ILE B CA 1
ATOM 1535 C C . ILE B 1 62 ? -9.336 -20.828 -5.492 1 86.75 62 ILE B C 1
ATOM 1537 O O . ILE B 1 62 ? -8.172 -20.953 -5.883 1 86.75 62 ILE B O 1
ATOM 1541 N N . ASP B 1 63 ? -10.328 -21.188 -6.102 1 86.94 63 ASP B N 1
ATOM 1542 C CA . ASP B 1 63 ? -10.148 -21.594 -7.492 1 86.94 63 ASP B CA 1
ATOM 1543 C C . ASP B 1 63 ? -9.719 -20.406 -8.359 1 86.94 63 ASP B C 1
ATOM 1545 O O . ASP B 1 63 ? -8.672 -19.797 -8.125 1 86.94 63 ASP B O 1
ATOM 1549 N N . ASN B 1 64 ? -10.656 -20 -9.227 1 87.31 64 ASN B N 1
ATOM 1550 C CA . ASN B 1 64 ? -10.352 -18.844 -10.062 1 87.31 64 ASN B CA 1
ATOM 1551 C C . ASN B 1 64 ? -10.953 -17.562 -9.492 1 87.31 64 ASN B C 1
ATOM 1553 O O . ASN B 1 64 ? -12.094 -17.562 -9.031 1 87.31 64 ASN B O 1
ATOM 1557 N N . MET B 1 65 ? -10.031 -16.641 -9.43 1 90.56 65 MET B N 1
ATOM 1558 C CA . MET B 1 65 ? -10.445 -15.352 -8.883 1 90.56 65 MET B CA 1
ATOM 1559 C C . MET B 1 65 ? -10.773 -14.367 -10 1 90.56 65 MET B C 1
ATOM 1561 O O . MET B 1 65 ? -10.055 -14.305 -11.008 1 90.56 65 MET B O 1
ATOM 1565 N N . PHE B 1 66 ? -11.867 -13.688 -9.805 1 92.81 66 PHE B N 1
ATOM 1566 C CA . PHE B 1 66 ? -12.211 -12.57 -10.68 1 92.81 66 PHE B CA 1
ATOM 1567 C C . PHE B 1 66 ? -11.852 -11.242 -10.023 1 92.81 66 PHE B C 1
ATOM 1569 O O . PHE B 1 66 ? -12.359 -10.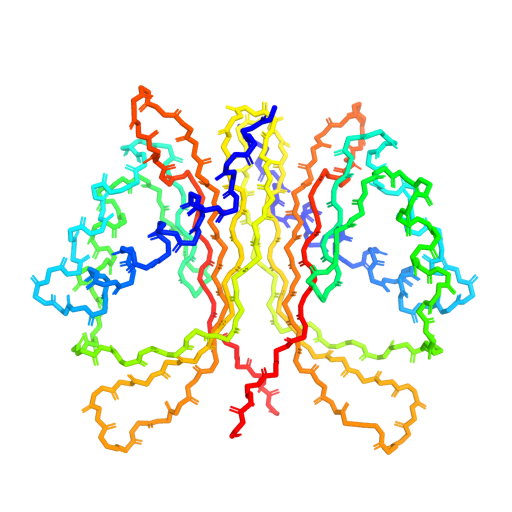914 -8.945 1 92.81 66 PHE B O 1
ATOM 1576 N N . ARG B 1 67 ? -11 -10.586 -10.703 1 95 67 ARG B N 1
ATOM 1577 C CA . ARG B 1 67 ? -10.469 -9.352 -10.133 1 95 67 ARG B CA 1
ATOM 1578 C C . ARG B 1 67 ? -10.781 -8.156 -11.023 1 95 67 ARG B C 1
ATOM 1580 O O . ARG B 1 67 ? -10.695 -8.25 -12.25 1 95 67 ARG B O 1
ATOM 1587 N N . GLN B 1 68 ? -11.273 -7.129 -10.43 1 95.56 68 GLN B N 1
ATOM 1588 C CA . GLN B 1 68 ? -11.398 -5.82 -11.062 1 95.56 68 GLN B CA 1
ATOM 1589 C C . GLN B 1 68 ? -10.477 -4.797 -10.398 1 95.56 68 GLN B C 1
ATOM 1591 O O . GLN B 1 68 ? -10.602 -4.535 -9.195 1 95.56 68 GLN B O 1
ATOM 1596 N N . ILE B 1 69 ? -9.617 -4.262 -11.195 1 97.62 69 ILE B N 1
ATOM 1597 C CA . ILE B 1 69 ? -8.688 -3.266 -10.672 1 97.62 69 ILE B CA 1
ATOM 1598 C C . ILE B 1 69 ? -9.336 -1.886 -10.695 1 97.62 69 ILE B C 1
ATOM 1600 O O . ILE B 1 69 ? -9.891 -1.476 -11.719 1 97.62 69 ILE B O 1
ATOM 1604 N N . THR B 1 70 ? -9.336 -1.172 -9.625 1 97.5 70 THR B N 1
ATOM 1605 C CA . THR B 1 70 ? -9.867 0.183 -9.547 1 97.5 70 THR B CA 1
ATOM 1606 C C . THR B 1 70 ? -8.773 1.212 -9.805 1 97.5 70 THR B C 1
ATOM 1608 O O . THR B 1 70 ? -8.953 2.131 -10.609 1 97.5 70 THR B O 1
ATOM 1611 N N . THR B 1 71 ? -7.652 1.126 -9.156 1 98.12 71 THR B N 1
ATOM 1612 C CA . THR B 1 71 ? -6.539 2.051 -9.344 1 98.12 71 THR B CA 1
ATOM 1613 C C . THR B 1 71 ? -5.203 1.322 -9.234 1 98.12 71 THR B C 1
ATOM 1615 O O . THR B 1 71 ? -5.098 0.309 -8.547 1 98.12 71 THR B O 1
ATOM 1618 N N . ILE B 1 72 ? -4.23 1.737 -9.953 1 98.75 72 ILE B N 1
ATOM 1619 C CA . ILE B 1 72 ? -2.814 1.408 -9.82 1 98.75 72 ILE B CA 1
ATOM 1620 C C . ILE B 1 72 ? -1.995 2.689 -9.703 1 98.75 72 ILE B C 1
ATOM 1622 O O . ILE B 1 72 ? -1.968 3.506 -10.625 1 98.75 72 ILE B O 1
ATOM 1626 N N . ASP B 1 73 ? -1.392 2.945 -8.562 1 98.88 73 ASP B N 1
ATOM 1627 C CA . ASP B 1 73 ? -0.495 4.078 -8.367 1 98.88 73 ASP B CA 1
ATOM 1628 C C . ASP B 1 73 ? 0.955 3.619 -8.242 1 98.88 73 ASP B C 1
ATOM 1630 O O . ASP B 1 73 ? 1.261 2.721 -7.453 1 98.88 73 ASP B O 1
ATOM 1634 N N . CYS B 1 74 ? 1.819 4.23 -9.023 1 98.88 74 CYS B N 1
ATOM 1635 C CA . CYS B 1 74 ? 3.229 3.85 -9.016 1 98.88 74 CYS B CA 1
ATOM 1636 C C . CYS B 1 74 ? 4.113 5.039 -8.672 1 98.88 74 CYS B C 1
ATOM 1638 O O . CYS B 1 74 ? 3.812 6.176 -9.047 1 98.88 74 CYS B O 1
ATOM 1640 N N . GLN B 1 75 ? 5.125 4.801 -7.977 1 98.81 75 GLN B N 1
ATOM 1641 C CA . GLN B 1 75 ? 6.203 5.754 -7.723 1 98.81 75 GLN B CA 1
ATOM 1642 C C . GLN B 1 75 ? 7.566 5.129 -8 1 98.81 75 GLN B C 1
ATOM 1644 O O . GLN B 1 75 ? 7.789 3.953 -7.695 1 98.81 75 GLN B O 1
ATOM 1649 N N . PRO B 1 76 ? 8.461 5.898 -8.523 1 98.5 76 PRO B N 1
ATOM 1650 C CA . PRO B 1 76 ? 9.828 5.391 -8.703 1 98.5 76 PRO B CA 1
ATOM 1651 C C . PRO B 1 76 ? 10.617 5.367 -7.398 1 98.5 76 PRO B C 1
ATOM 1653 O O . PRO B 1 76 ? 10.477 6.27 -6.57 1 98.5 76 PRO B O 1
ATOM 1656 N N . THR B 1 77 ? 11.352 4.316 -7.191 1 97.25 77 THR B N 1
ATOM 1657 C CA . THR B 1 77 ? 12.266 4.289 -6.055 1 97.25 77 THR B CA 1
ATOM 1658 C C . THR B 1 77 ? 13.672 4.707 -6.48 1 97.25 77 THR B C 1
ATOM 1660 O O . THR B 1 77 ? 13.984 4.734 -7.672 1 97.25 77 THR B O 1
ATOM 1663 N N . MET B 1 78 ? 14.484 5.047 -5.523 1 93.19 78 MET B N 1
ATOM 1664 C CA . MET B 1 78 ? 15.797 5.629 -5.781 1 93.19 78 MET B CA 1
ATOM 1665 C C . MET B 1 78 ? 16.734 4.605 -6.422 1 93.19 78 MET B C 1
ATOM 1667 O O . MET B 1 78 ? 17.641 4.973 -7.16 1 93.19 78 MET B O 1
ATOM 1671 N N . ASP B 1 79 ? 16.531 3.35 -6.246 1 94.38 79 ASP B N 1
ATOM 1672 C CA . ASP B 1 79 ? 17.406 2.307 -6.762 1 94.38 79 ASP B CA 1
ATOM 1673 C C . ASP B 1 79 ? 16.953 1.824 -8.133 1 94.38 79 ASP B C 1
ATOM 1675 O O . ASP B 1 79 ? 17.375 0.77 -8.602 1 94.38 79 ASP B O 1
ATOM 1679 N N . GLY B 1 80 ? 16.047 2.557 -8.734 1 95.69 80 GLY B N 1
ATOM 1680 C CA . GLY B 1 80 ? 15.586 2.213 -10.07 1 95.69 80 GLY B CA 1
ATOM 1681 C C . GLY B 1 80 ? 14.383 1.283 -10.062 1 95.69 80 GLY B C 1
ATOM 1682 O O . GLY B 1 80 ? 13.984 0.78 -11.117 1 95.69 80 GLY B O 1
ATOM 1683 N N . GLY B 1 81 ? 13.852 1.049 -8.906 1 97.88 81 GLY B N 1
ATOM 1684 C CA . GLY B 1 81 ? 12.688 0.188 -8.75 1 97.88 81 GLY B CA 1
ATOM 1685 C C . GLY B 1 81 ? 11.375 0.942 -8.82 1 97.88 81 GLY B C 1
ATOM 1686 O O . GLY B 1 81 ? 11.312 2.047 -9.367 1 97.88 81 GLY B O 1
ATOM 1687 N N . VAL B 1 82 ? 10.344 0.26 -8.398 1 98.75 82 VAL B N 1
ATOM 1688 C CA . VAL B 1 82 ? 9 0.826 -8.453 1 98.75 82 VAL B CA 1
ATOM 1689 C C . VAL B 1 82 ? 8.219 0.414 -7.207 1 98.75 82 VAL B C 1
ATOM 1691 O O . VAL B 1 82 ? 8.188 -0.765 -6.848 1 98.75 82 VAL B O 1
ATOM 1694 N N . LEU B 1 83 ? 7.664 1.371 -6.508 1 98.88 83 LEU B N 1
ATOM 1695 C CA . LEU B 1 83 ? 6.602 1.145 -5.535 1 98.88 83 LEU B CA 1
ATOM 1696 C C . LEU B 1 83 ? 5.234 1.137 -6.215 1 98.88 83 LEU B C 1
ATOM 1698 O O . LEU B 1 83 ? 4.91 2.053 -6.977 1 98.88 83 LEU B O 1
ATOM 1702 N N . VAL B 1 84 ? 4.477 0.083 -5.988 1 98.94 84 VAL B N 1
ATOM 1703 C CA . VAL B 1 84 ? 3.184 -0.083 -6.641 1 98.94 84 VAL B CA 1
ATOM 1704 C C . VAL B 1 84 ? 2.096 -0.279 -5.586 1 98.94 84 VAL B C 1
ATOM 1706 O O . VAL B 1 84 ? 2.236 -1.11 -4.688 1 98.94 84 VAL B O 1
ATOM 1709 N N . ASN B 1 85 ? 1.06 0.472 -5.641 1 98.88 85 ASN B N 1
ATOM 1710 C CA . ASN B 1 85 ? -0.137 0.258 -4.832 1 98.88 85 ASN B CA 1
ATOM 1711 C C . ASN B 1 85 ? -1.354 -0.038 -5.703 1 98.88 85 ASN B C 1
ATOM 1713 O O . ASN B 1 85 ? -1.667 0.724 -6.617 1 98.88 85 ASN B O 1
ATOM 1717 N N . VAL B 1 86 ? -1.988 -1.13 -5.422 1 98.81 86 VAL B N 1
ATOM 1718 C CA . VAL B 1 86 ? -3.15 -1.565 -6.188 1 98.81 86 VAL B CA 1
ATOM 1719 C C . VAL B 1 86 ? -4.387 -1.581 -5.289 1 98.81 86 VAL B C 1
ATOM 1721 O O . VAL B 1 86 ? -4.34 -2.105 -4.176 1 98.81 86 VAL B O 1
ATOM 1724 N N . ILE B 1 87 ? -5.453 -1.005 -5.734 1 98.38 87 ILE B N 1
ATOM 1725 C CA . ILE B 1 87 ? -6.77 -1.106 -5.117 1 98.38 87 ILE B CA 1
ATOM 1726 C C . ILE B 1 87 ? -7.754 -1.737 -6.098 1 98.38 87 ILE B C 1
ATOM 1728 O O . ILE B 1 87 ? -7.766 -1.393 -7.281 1 98.38 87 ILE B O 1
ATOM 1732 N N . GLY B 1 88 ? -8.5 -2.672 -5.633 1 97.62 88 GLY B N 1
ATOM 1733 C CA . GLY B 1 88 ? -9.5 -3.307 -6.477 1 97.62 88 GLY B CA 1
ATOM 1734 C C . GLY B 1 88 ? -10.492 -4.145 -5.695 1 97.62 88 GLY B C 1
ATOM 1735 O O . GLY B 1 88 ? -10.648 -3.961 -4.484 1 97.62 88 GLY B O 1
ATOM 1736 N N . GLN B 1 89 ? -11.219 -4.895 -6.5 1 96.44 89 GLN B N 1
ATOM 1737 C CA . GLN B 1 89 ? -12.18 -5.84 -5.949 1 96.44 89 GLN B CA 1
ATOM 1738 C C . GLN B 1 89 ? -11.945 -7.246 -6.488 1 96.44 89 GLN B C 1
ATOM 1740 O O . GLN B 1 89 ? -11.453 -7.41 -7.605 1 96.44 89 GLN B O 1
ATOM 1745 N N . LEU B 1 90 ? -12.273 -8.234 -5.641 1 94.19 90 LEU B N 1
ATOM 1746 C CA . LEU B 1 90 ? -12.117 -9.609 -6.09 1 94.19 90 LEU B CA 1
ATOM 1747 C C . LEU B 1 90 ? -13.289 -10.469 -5.629 1 94.19 90 LEU B C 1
ATOM 1749 O O . LEU B 1 90 ? -13.961 -10.133 -4.652 1 94.19 90 LEU B O 1
ATOM 1753 N N . LYS B 1 91 ? -13.633 -11.367 -6.402 1 91.5 91 LYS B N 1
ATOM 1754 C CA . LYS B 1 91 ? -14.664 -12.359 -6.125 1 91.5 91 LYS B CA 1
ATOM 1755 C C . LYS B 1 91 ? -14.211 -13.758 -6.535 1 91.5 91 LYS B C 1
ATOM 1757 O O . LYS B 1 91 ? -13.516 -13.922 -7.539 1 91.5 91 LYS B O 1
ATOM 1762 N N . ASN B 1 92 ? -14.578 -14.664 -5.637 1 83.5 92 ASN B N 1
ATOM 1763 C CA . ASN B 1 92 ? -14.305 -16.047 -6.035 1 83.5 92 ASN B CA 1
ATOM 1764 C C . ASN B 1 92 ? -15.289 -16.531 -7.094 1 83.5 92 ASN B C 1
ATOM 1766 O O . ASN B 1 92 ? -16.312 -15.883 -7.336 1 83.5 92 ASN B O 1
ATOM 1770 N N . ASN B 1 93 ? -14.93 -17.5 -7.871 1 77.62 93 ASN B N 1
ATOM 1771 C CA . ASN B 1 93 ? -15.695 -18.031 -8.992 1 77.62 93 ASN B CA 1
ATOM 1772 C C . ASN B 1 93 ? -17 -18.672 -8.531 1 77.62 93 ASN B C 1
ATOM 1774 O O . ASN B 1 93 ? -17.594 -19.484 -9.242 1 77.62 93 ASN B O 1
ATOM 1778 N N . SER B 1 94 ? -17.406 -18.328 -7.332 1 74.69 94 SER B N 1
ATOM 1779 C CA . SER B 1 94 ? -18.719 -18.844 -6.957 1 74.69 94 SER B CA 1
ATOM 1780 C C . SER B 1 94 ? -19.766 -17.75 -6.988 1 74.69 94 SER B C 1
ATOM 1782 O O . SER B 1 94 ? -19.484 -16.594 -6.637 1 74.69 94 SER B O 1
ATOM 1784 N N . GLU B 1 95 ? -20.844 -18.031 -7.719 1 69 95 GLU B N 1
ATOM 1785 C CA . GLU B 1 95 ? -21.938 -17.078 -7.914 1 69 95 GLU B CA 1
ATOM 1786 C C . GLU B 1 95 ? -22.328 -16.406 -6.602 1 69 95 GLU B C 1
ATOM 1788 O O . GLU B 1 95 ? -22.734 -15.242 -6.586 1 69 95 GLU B O 1
ATOM 1793 N N . ASN B 1 96 ? -22.125 -17.062 -5.562 1 74.25 96 ASN B N 1
ATOM 1794 C CA . ASN B 1 96 ? -22.656 -16.547 -4.301 1 74.25 96 ASN B CA 1
ATOM 1795 C C . ASN B 1 96 ? -21.578 -15.867 -3.477 1 74.25 96 ASN B C 1
ATOM 1797 O O . ASN B 1 96 ? -21.828 -15.391 -2.371 1 74.25 96 ASN B O 1
ATOM 1801 N N . ASP B 1 97 ? -20.484 -15.688 -4.16 1 82.31 97 ASP B N 1
ATOM 1802 C CA . ASP B 1 97 ? -19.406 -15.109 -3.35 1 82.31 97 ASP B CA 1
ATOM 1803 C C . ASP B 1 97 ? -19.5 -13.586 -3.324 1 82.31 97 ASP B C 1
ATOM 1805 O O . ASP B 1 97 ? -19.922 -12.969 -4.305 1 82.31 97 ASP B O 1
ATOM 1809 N N . LYS B 1 98 ? -19.281 -13.07 -2.252 1 87.56 98 LYS B N 1
ATOM 1810 C CA . LYS B 1 98 ? -19.266 -11.625 -2.059 1 87.56 98 LYS B CA 1
ATOM 1811 C C . LYS B 1 98 ? -18.078 -10.977 -2.746 1 87.56 98 LYS B C 1
ATOM 1813 O O . LYS B 1 98 ? -16.984 -11.547 -2.76 1 87.56 98 LYS B O 1
ATOM 1818 N N . VAL B 1 99 ? -18.328 -9.898 -3.418 1 92.19 99 VAL B N 1
ATOM 1819 C CA . VAL B 1 99 ? -17.266 -9.062 -3.945 1 92.19 99 VAL B CA 1
ATOM 1820 C C . VAL B 1 99 ? -16.547 -8.352 -2.797 1 92.19 99 VAL B C 1
ATOM 1822 O O . VAL B 1 99 ? -17.172 -7.656 -1.999 1 92.19 99 VAL B O 1
ATOM 1825 N N . LEU B 1 100 ? -15.227 -8.594 -2.666 1 92.31 100 LEU B N 1
ATOM 1826 C CA . LEU B 1 100 ? -14.445 -8.008 -1.581 1 92.31 100 LEU B CA 1
ATOM 1827 C C . LEU B 1 100 ? -13.414 -7.023 -2.123 1 92.31 100 LEU B C 1
ATOM 1829 O O . LEU B 1 100 ? -12.766 -7.293 -3.139 1 92.31 100 LEU B O 1
ATOM 1833 N N . GLY B 1 101 ? -13.344 -5.887 -1.498 1 95.38 101 GLY B N 1
ATOM 1834 C CA . GLY B 1 101 ? -12.25 -4.977 -1.809 1 95.38 101 GLY B CA 1
ATOM 1835 C C . GLY B 1 101 ? -10.898 -5.477 -1.331 1 95.38 101 GLY B C 1
ATOM 1836 O O . GLY B 1 101 ? -10.82 -6.227 -0.357 1 95.38 101 GLY B O 1
ATOM 1837 N N . PHE B 1 102 ? -9.859 -5.113 -2 1 97.19 102 PHE B N 1
ATOM 1838 C CA . PHE B 1 102 ? -8.516 -5.453 -1.556 1 97.19 102 PHE B CA 1
ATOM 1839 C C . PHE B 1 102 ? -7.543 -4.316 -1.853 1 97.19 102 PHE B C 1
ATOM 1841 O O . PHE B 1 102 ? -7.832 -3.443 -2.674 1 97.19 102 PHE B O 1
ATOM 1848 N N . SER B 1 103 ? -6.52 -4.23 -1.11 1 98.44 103 SER B N 1
ATOM 1849 C CA . SER B 1 103 ? -5.34 -3.41 -1.361 1 98.44 103 SER B CA 1
ATOM 1850 C C . SER B 1 103 ? -4.07 -4.258 -1.368 1 98.44 103 SER B C 1
ATOM 1852 O O . SER B 1 103 ? -3.912 -5.156 -0.539 1 98.44 103 SER B O 1
ATOM 1854 N N . GLN B 1 104 ? -3.23 -4.016 -2.324 1 98.81 104 GLN B N 1
ATOM 1855 C CA . GLN B 1 104 ? -1.953 -4.723 -2.371 1 98.81 104 GLN B CA 1
ATOM 1856 C C . GLN B 1 104 ? -0.817 -3.775 -2.752 1 98.81 104 GLN B C 1
ATOM 1858 O O . GLN B 1 104 ? -0.955 -2.975 -3.68 1 98.81 104 GLN B O 1
ATOM 1863 N N . THR B 1 105 ? 0.269 -3.852 -2.041 1 98.94 105 THR B N 1
ATOM 1864 C CA . THR B 1 105 ? 1.445 -3.018 -2.268 1 98.94 105 THR B CA 1
ATOM 1865 C C . THR B 1 105 ? 2.648 -3.873 -2.652 1 98.94 105 THR B C 1
ATOM 1867 O O . THR B 1 105 ? 2.914 -4.898 -2.021 1 98.94 105 THR B O 1
ATOM 1870 N N . PHE B 1 106 ? 3.334 -3.455 -3.697 1 98.94 106 PHE B N 1
ATOM 1871 C CA . PHE B 1 106 ? 4.562 -4.121 -4.121 1 98.94 106 PHE B CA 1
ATOM 1872 C C . PHE B 1 106 ? 5.73 -3.146 -4.125 1 98.94 106 PHE B C 1
ATOM 1874 O O . PHE B 1 106 ? 5.566 -1.972 -4.465 1 98.94 106 PHE B O 1
ATOM 1881 N N . VAL B 1 107 ? 6.863 -3.639 -3.789 1 98.88 107 VAL B N 1
ATOM 1882 C CA . VAL B 1 107 ? 8.109 -2.959 -4.129 1 98.88 107 VAL B CA 1
ATOM 1883 C C . VAL B 1 107 ? 8.922 -3.822 -5.09 1 98.88 107 VAL B C 1
ATOM 1885 O O . VAL B 1 107 ? 9.344 -4.926 -4.738 1 98.88 107 VAL B O 1
ATOM 1888 N N . LEU B 1 108 ? 9.102 -3.318 -6.289 1 98.75 108 LEU B N 1
ATOM 1889 C CA . LEU B 1 108 ? 9.883 -3.973 -7.336 1 98.75 108 LEU B CA 1
ATOM 1890 C C . LEU B 1 108 ? 11.305 -3.428 -7.371 1 98.75 108 LEU B C 1
ATOM 1892 O O . LEU B 1 108 ? 11.516 -2.213 -7.359 1 98.75 108 LEU B O 1
ATOM 1896 N N . LYS B 1 109 ? 12.25 -4.312 -7.457 1 98 109 LYS B N 1
ATOM 1897 C CA . LYS B 1 109 ? 13.648 -3.904 -7.602 1 98 109 LYS B CA 1
ATOM 1898 C C . LYS B 1 109 ? 14.258 -4.469 -8.883 1 98 109 LYS B C 1
ATOM 1900 O O . LYS B 1 109 ? 14 -5.621 -9.242 1 98 109 LYS B O 1
ATOM 1905 N N . PRO B 1 110 ? 15.016 -3.6 -9.469 1 96.88 110 PRO B N 1
ATOM 1906 C CA . PRO B 1 110 ? 15.625 -4.066 -10.719 1 96.88 110 PRO B CA 1
ATOM 1907 C C . PRO B 1 110 ? 16.719 -5.109 -10.492 1 96.88 110 PRO B C 1
ATOM 1909 O O . PRO B 1 110 ? 17.453 -5.027 -9.516 1 96.88 110 PRO B O 1
ATOM 1912 N N . ALA B 1 111 ? 16.75 -6.078 -11.305 1 93.31 111 ALA B N 1
ATOM 1913 C CA . ALA B 1 111 ? 17.812 -7.066 -11.398 1 93.31 111 ALA B CA 1
ATOM 1914 C C . ALA B 1 111 ? 18.047 -7.477 -12.852 1 93.31 111 ALA B C 1
ATOM 1916 O O . ALA B 1 111 ? 17.203 -8.117 -13.469 1 93.31 111 ALA B O 1
ATOM 1917 N N . ASN B 1 112 ? 19.234 -7.047 -13.312 1 87.81 112 ASN B N 1
ATOM 1918 C CA . ASN B 1 112 ? 19.562 -7.258 -14.727 1 87.81 112 ASN B CA 1
ATOM 1919 C C . ASN B 1 112 ? 18.484 -6.664 -15.633 1 87.81 112 ASN B C 1
ATOM 1921 O O . ASN B 1 112 ? 18.172 -5.48 -15.531 1 87.81 112 ASN B O 1
ATOM 1925 N N . ASN B 1 113 ? 17.797 -7.316 -16.516 1 87.12 113 ASN B N 1
ATOM 1926 C CA . ASN B 1 113 ? 16.828 -6.777 -17.469 1 87.12 113 ASN B CA 1
ATOM 1927 C C . ASN B 1 113 ? 15.391 -7.047 -17 1 87.12 113 ASN B C 1
ATOM 1929 O O . ASN B 1 113 ? 14.477 -7.117 -17.828 1 87.12 113 ASN B O 1
ATOM 1933 N N . SER B 1 114 ? 15.25 -7.254 -15.703 1 93.81 114 SER B N 1
ATOM 1934 C CA . SER B 1 114 ? 13.93 -7.543 -15.156 1 93.81 114 SER B CA 1
ATOM 1935 C C . SER B 1 114 ? 13.773 -6.969 -13.75 1 93.81 114 SER B C 1
ATOM 1937 O O . SER B 1 114 ? 14.492 -6.051 -13.367 1 93.81 114 SER B O 1
ATOM 1939 N N . PHE B 1 115 ? 12.703 -7.262 -13.117 1 97.56 115 PHE B N 1
ATOM 1940 C CA . PHE B 1 115 ? 12.406 -6.828 -11.758 1 97.56 115 PHE B CA 1
ATOM 1941 C C . PHE B 1 115 ? 12 -8.008 -10.891 1 97.56 115 PHE B C 1
ATOM 1943 O O . PHE B 1 115 ? 11.367 -8.953 -11.375 1 97.56 115 PHE B O 1
ATOM 1950 N N . PHE B 1 116 ? 12.383 -7.969 -9.641 1 98.06 116 PHE B N 1
ATOM 1951 C CA . PHE B 1 116 ? 11.891 -8.906 -8.633 1 98.06 116 PHE B CA 1
ATOM 1952 C C . PHE B 1 116 ? 11.008 -8.188 -7.613 1 98.06 116 PHE B C 1
ATOM 1954 O O . PHE B 1 116 ? 11.227 -7.004 -7.328 1 98.06 116 PHE B O 1
ATOM 1961 N N . ILE B 1 117 ? 10.07 -8.938 -7.074 1 98.75 117 ILE B N 1
ATOM 1962 C CA . ILE B 1 117 ? 9.312 -8.461 -5.922 1 98.75 117 ILE B CA 1
ATOM 1963 C C . ILE B 1 117 ? 10.156 -8.602 -4.656 1 98.75 117 ILE B C 1
ATOM 1965 O O . ILE B 1 117 ? 10.594 -9.695 -4.312 1 98.75 117 ILE B O 1
ATOM 1969 N N . PHE B 1 118 ? 10.375 -7.496 -3.979 1 98.56 118 PHE B N 1
ATOM 1970 C CA . PHE B 1 118 ? 11.055 -7.543 -2.691 1 98.56 118 PHE B CA 1
ATOM 1971 C C . PHE B 1 118 ? 10.055 -7.43 -1.546 1 98.56 118 PHE B C 1
ATOM 1973 O O . PHE B 1 118 ? 10.281 -7.969 -0.461 1 98.56 118 PHE B O 1
ATOM 1980 N N . HIS B 1 119 ? 9.031 -6.676 -1.721 1 98.88 119 HIS B N 1
ATOM 1981 C CA . HIS B 1 119 ? 7.957 -6.539 -0.742 1 98.88 119 HIS B CA 1
ATOM 1982 C C . HIS B 1 119 ? 6.59 -6.746 -1.39 1 98.88 119 HIS B C 1
ATOM 1984 O O . HIS B 1 119 ? 6.359 -6.289 -2.512 1 98.88 119 HIS B O 1
ATOM 1990 N N . ASP B 1 120 ? 5.762 -7.406 -0.706 1 98.94 120 ASP B N 1
ATOM 1991 C CA . ASP B 1 120 ? 4.371 -7.656 -1.077 1 98.94 120 ASP B CA 1
ATOM 1992 C C . ASP B 1 120 ? 3.469 -7.676 0.154 1 98.94 120 ASP B C 1
ATOM 1994 O O . ASP B 1 120 ? 3.668 -8.484 1.063 1 98.94 120 ASP B O 1
ATOM 1998 N N . ILE B 1 121 ? 2.529 -6.754 0.223 1 98.88 121 ILE B N 1
ATOM 1999 C CA . ILE B 1 121 ? 1.551 -6.734 1.305 1 98.88 121 ILE B CA 1
ATOM 2000 C C . ILE B 1 121 ? 0.139 -6.77 0.723 1 98.88 121 ILE B C 1
ATOM 2002 O O . ILE B 1 121 ? -0.28 -5.832 0.036 1 98.88 121 ILE B O 1
ATOM 2006 N N . PHE B 1 122 ? -0.571 -7.816 0.945 1 98.56 122 PHE B N 1
ATOM 2007 C CA . PHE B 1 122 ? -1.948 -7.992 0.5 1 98.56 122 PHE B CA 1
ATOM 2008 C C . PHE B 1 122 ? -2.908 -7.957 1.683 1 98.56 122 PHE B C 1
ATOM 2010 O O . PHE B 1 122 ? -2.688 -8.633 2.689 1 98.56 122 PHE B O 1
ATOM 2017 N N . ARG B 1 123 ? -3.943 -7.188 1.598 1 98.06 123 ARG B N 1
ATOM 2018 C CA . ARG B 1 123 ? -4.992 -7.133 2.609 1 98.06 123 ARG B CA 1
ATOM 2019 C C . ARG B 1 123 ? -6.367 -6.98 1.964 1 98.06 123 ARG B C 1
ATOM 2021 O O . ARG B 1 123 ? -6.543 -6.176 1.049 1 98.06 123 ARG B O 1
ATOM 2028 N N . LEU B 1 124 ? -7.336 -7.805 2.469 1 95.25 124 LEU B N 1
ATOM 2029 C CA . LEU B 1 124 ? -8.734 -7.539 2.143 1 95.25 124 LEU B CA 1
ATOM 2030 C C . LEU B 1 124 ? -9.234 -6.293 2.869 1 95.25 124 LEU B C 1
ATOM 2032 O O . LEU B 1 124 ? -8.875 -6.055 4.023 1 95.25 124 LEU B O 1
ATOM 2036 N N . VAL B 1 125 ? -9.977 -5.461 2.137 1 94.81 125 VAL B N 1
ATOM 2037 C CA . VAL B 1 125 ? -10.578 -4.277 2.74 1 94.81 125 VAL B CA 1
ATOM 2038 C C . VAL B 1 125 ? -11.906 -4.66 3.402 1 94.81 125 VAL B C 1
ATOM 2040 O O . VAL B 1 125 ? -12.969 -4.551 2.789 1 94.81 125 VAL B O 1
ATOM 2043 N N . ILE B 1 126 ? -11.867 -5.078 4.582 1 89.62 126 ILE B N 1
ATOM 2044 C CA . ILE B 1 126 ? -13.016 -5.473 5.383 1 89.62 126 ILE B CA 1
ATOM 2045 C C . ILE B 1 126 ? -13.055 -4.648 6.672 1 89.62 126 ILE B C 1
ATOM 2047 O O . ILE B 1 126 ? -12.117 -4.691 7.469 1 89.62 126 ILE B O 1
ATOM 2051 N N . HIS B 1 127 ? -14.172 -3.844 6.805 1 84.38 127 HIS B N 1
ATOM 2052 C CA . HIS B 1 127 ? -14.281 -2.971 7.965 1 84.38 127 HIS B CA 1
ATOM 2053 C C . HIS B 1 127 ? -15.234 -3.553 9 1 84.38 127 HIS B C 1
ATOM 2055 O O . HIS B 1 127 ? -16.266 -4.137 8.648 1 84.38 127 HIS B O 1
ATOM 2061 N N . ASN B 1 128 ? -14.773 -4.336 9.891 1 63.81 128 ASN B N 1
ATOM 2062 C CA . ASN B 1 128 ? -15.68 -4.887 10.891 1 63.81 128 ASN B CA 1
ATOM 2063 C C . ASN B 1 128 ? -16.688 -3.848 11.367 1 63.81 128 ASN B C 1
ATOM 2065 O O . ASN B 1 128 ? -16.312 -2.723 11.703 1 63.81 128 ASN B O 1
ATOM 2069 N N . MET B 1 129 ? -18 -3.852 10.805 1 46.53 129 MET B N 1
ATOM 2070 C CA . MET B 1 129 ? -19.094 -3.109 11.422 1 46.53 129 MET B CA 1
ATOM 2071 C C . MET B 1 129 ? -19.25 -3.504 12.891 1 46.53 129 MET B C 1
ATOM 2073 O O . MET B 1 129 ? -18.969 -4.641 13.266 1 46.53 129 MET B O 1
#

Foldseek 3Di:
DAPCQQVQQVVVVVVLCVQCQALVRNLVSLVQADAFQAWEADANDIDGGSVRVSVVSNPPPAHGKDKDWDDWDWDADPQRKIKIKTWTWIFGPDPPTDIWIKIKIFIWHDDDPHTHTRYIYIHIPDDDD/DAPCQQVQQVVCVVVLCVQCQALVRNLVSLVQADAFQAWEADANDIDGGSVRVSVVSNPP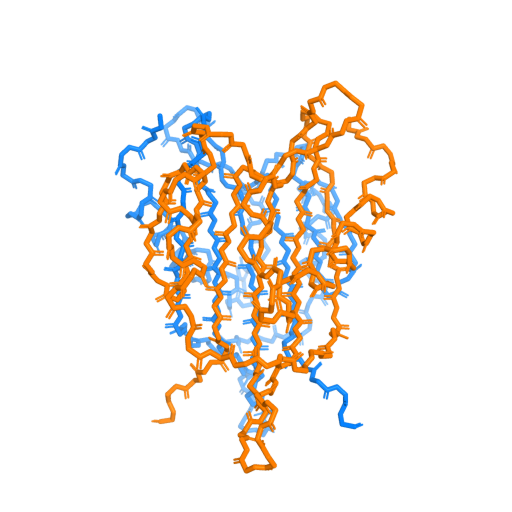PAHGKDKDWDDWDWDADPQRKIKIKTWTWIFGPDPPTDIWIKIKIFIWHDDDPHTHTNYIYIHIPDDDD

Sequence (258 aa):
MNPNFDVIGKQFVEQYYCVFDNKEIRGQVAVMYHPSEALLTFEGQQFQGIEAIAEKMKTIPIDNMFRQITTIDCQPTMDGGVLVNVIGQLKNNSENDKVLGFSQTFVLKPANNSFFIFHDIFRLVIHNMMNPNFDVIGKQFVEQYYCVFDNKEIRGQVAVMYHPSEALLTFEGQQFQGIEAIAEKMKTIPIDNMFRQITTIDCQPTMDGGVLVNVIGQLKNNSENDKVLGFSQTFVLKPANNSFFIFHDIFRLVIHNM

pLDDT: mean 94.53, std 7.26, range [46.5, 98.94]

Solvent-accessible surface area (backbone atoms only — not comparable to full-atom values): 13295 Å² total; per-residue (Å²): 97,38,89,57,22,55,62,52,40,55,51,46,51,55,52,50,49,63,33,48,29,33,52,93,48,22,47,60,49,30,76,44,30,30,64,74,73,13,35,38,30,56,71,84,42,77,35,60,16,26,68,49,44,27,54,53,48,66,64,54,91,55,62,45,48,47,71,46,80,66,48,76,51,55,43,57,30,84,82,44,16,28,39,30,41,37,36,31,37,37,25,53,79,45,93,82,46,66,76,38,39,33,40,36,38,37,34,34,38,59,53,91,97,46,63,26,32,40,36,34,41,40,38,72,63,67,72,84,126,97,38,88,57,24,55,62,51,42,54,52,47,51,54,53,49,48,63,34,49,29,32,54,93,46,22,48,60,50,31,77,44,30,30,63,72,72,12,35,37,28,55,73,84,43,77,34,58,15,26,68,49,42,27,53,52,49,66,64,52,93,56,62,44,49,47,72,48,80,66,46,77,50,55,43,55,29,84,81,44,15,27,37,31,41,38,35,31,36,36,24,54,79,44,94,83,46,66,77,38,39,34,39,36,36,37,33,34,38,60,52,91,97,46,63,27,32,42,36,34,41,38,37,72,63,68,71,85,125

Secondary structure (DSSP, 8-state):
--TTHHHHHHHHHHHHHHHHT-TTTGGGGGGGB-TTT-EEEETTEEEEHHHHHHHHHHH----PEEEEEEEEEEEE-TTS-EEEEEEEEEEESSTTPPPEEEEEEEEEEEETTEEEEEEEEEEEE----/--TTHHHHHHHHHHHHHHHHT-TTTGGGGGGGB-TTT-EEEETTEEEEHHHHHHHHHHH----PEEEEEEEEEEEE-TTS-EEEEEEEEEEESSTTPPPEEEEEEEEEEEETTEEEEEEEEEEEE----

InterPro domains:
  IPR002075 Nuclear transport factor 2 domain [PF02136] (8-124)
  IPR018222 Nuclear transport factor 2, eukaryote [PS50177] (8-124)
  IPR018222 Nuclear transport factor 2, eukaryote [cd00780] (4-125)
  IPR032710 NTF2-like domain superfamily [SSF54427] (2-128)
  IPR045875 Nuclear transport factor 2 [PTHR12612] (4-125)